Protein AF-A0A2A4P2X6-F1 (afdb_monomer_lite)

Radius of gyration: 23.66 Å; chains: 1; bounding box: 68×41×82 Å

pLDDT: mean 88.31, std 12.98, range [32.09, 98.31]

Foldseek 3Di:
DDDDPPPPPPPDPPCPVVVVLVVVLVVVVVVLLVLLLVVLLCLLQDPDACPPADDQDPLLVVLLVLLVLLLVLLVVLLVCVVVVNPVSNVVSLVSSLVSLVVSLVSLVVSQVVRVVSVLHCPDPHPNSVSLCVNSVVLSVLSVVLSVLSVVQVVCVVVVNHDSVSSVSSSVSSVSSSVSSVVVVVSNVVSSDPVDHSVVLLVVLVVLLVVLVVLLVVLLVLLLVLCCVPPNDVVSVVSVPVVSSLVVCVVCVVVSVSPVSSVSNVVSVVSSVSSVVSSVSSVPPPRHDD

Sequence (289 aa):
MKDSTGGKQSTLPPGTGALGLKAFLASLSLLFISTLCAYWIVRGQAGYWSEGLPSIPKGLWVSSGILALLSACCETAARSFARGNGPAFKRLFNAGFILALAFLLSQAMNWSELTAAHLSPTAKSLYSFSFYMLTGLHGLHVVGGVVCHWMAMRTFAAGNGNHDKVRSIAIYWHFLSICWVVLFASLIVGTDHELTGAQIVSACWKITGFAFLMFVLCWVRALAAIVKHEGIAYAVIGLIPFIAFLRAFMRADEMRMRRNLAWWAFWFALALAVGSVGLAIQFGPNPPA

Structure (mmCIF, N/CA/C/O backbone):
data_AF-A0A2A4P2X6-F1
#
_entry.id   AF-A0A2A4P2X6-F1
#
loop_
_atom_site.group_PDB
_atom_site.id
_atom_site.type_symbol
_atom_site.label_atom_id
_atom_site.label_alt_id
_atom_site.label_comp_id
_atom_site.label_asym_id
_atom_site.label_entity_id
_atom_site.label_seq_id
_atom_site.pdbx_PDB_ins_code
_atom_site.Cartn_x
_atom_site.Cartn_y
_atom_site.Cartn_z
_atom_site.occupancy
_atom_site.B_iso_or_equiv
_atom_site.auth_seq_id
_atom_site.auth_comp_id
_atom_site.auth_asym_id
_atom_site.auth_atom_id
_atom_site.pdbx_PDB_model_num
ATOM 1 N N . MET A 1 1 ? -2.661 26.867 49.690 1.00 41.28 1 MET A N 1
ATOM 2 C CA . MET A 1 1 ? -1.529 26.889 48.740 1.00 41.28 1 MET A CA 1
ATOM 3 C C . MET A 1 1 ? -1.185 25.455 48.348 1.00 41.28 1 MET A C 1
ATOM 5 O O . MET A 1 1 ? -0.494 24.773 49.091 1.00 41.28 1 MET A O 1
ATOM 9 N N . LYS A 1 2 ? -1.751 24.963 47.243 1.00 36.81 2 LYS A N 1
ATOM 10 C CA . LYS A 1 2 ? -1.237 23.824 46.468 1.00 36.81 2 LYS A CA 1
ATOM 11 C C . LYS A 1 2 ? -1.897 23.920 45.103 1.00 36.81 2 LYS A C 1
ATOM 13 O O . LYS A 1 2 ? -3.077 23.629 44.947 1.00 36.81 2 LYS A O 1
ATOM 18 N N . ASP A 1 3 ? -1.132 24.524 44.211 1.00 37.28 3 ASP A N 1
ATOM 19 C CA . ASP A 1 3 ? -1.549 24.913 42.883 1.00 37.28 3 ASP A CA 1
ATOM 20 C C . ASP A 1 3 ? -1.504 23.717 41.929 1.00 37.28 3 ASP A C 1
ATOM 22 O O . ASP A 1 3 ? -0.780 22.737 42.116 1.00 37.28 3 ASP A O 1
ATOM 26 N N . SER A 1 4 ? -2.352 23.849 40.929 1.00 42.72 4 SER A N 1
ATOM 27 C CA . SER A 1 4 ? -2.700 22.952 39.848 1.00 42.72 4 SER A CA 1
ATOM 28 C C . SER A 1 4 ? -1.512 22.460 39.006 1.00 42.72 4 SER A C 1
ATOM 30 O O . SER A 1 4 ? -0.790 23.232 38.384 1.00 42.72 4 SER A O 1
ATOM 32 N N . THR A 1 5 ? -1.375 21.140 38.853 1.00 38.84 5 THR A N 1
ATOM 33 C CA . THR A 1 5 ? -0.715 20.550 37.677 1.00 38.84 5 THR A CA 1
ATOM 34 C C . THR A 1 5 ? -1.791 20.058 36.722 1.00 38.84 5 THR A C 1
ATOM 36 O O . THR A 1 5 ? -2.117 18.876 36.629 1.00 38.84 5 THR A O 1
ATOM 39 N N . GLY A 1 6 ? -2.383 21.023 36.014 1.00 34.78 6 GLY A N 1
ATOM 40 C CA . GLY A 1 6 ? -3.254 20.781 34.873 1.00 34.78 6 GLY A CA 1
ATOM 41 C C . GLY A 1 6 ? -2.483 20.072 33.765 1.00 34.78 6 GLY A C 1
ATOM 42 O O . GLY A 1 6 ? -1.883 20.704 32.895 1.00 34.78 6 GLY A O 1
ATOM 43 N N . GLY A 1 7 ? -2.506 18.740 33.785 1.00 32.09 7 GLY A N 1
ATOM 44 C CA . GLY A 1 7 ? -2.186 17.945 32.613 1.00 32.09 7 GLY A CA 1
ATOM 45 C C . GLY A 1 7 ? -3.173 18.330 31.520 1.00 32.09 7 GLY A C 1
ATOM 46 O O . GLY A 1 7 ? -4.364 18.054 31.649 1.00 32.09 7 GLY A O 1
ATOM 47 N N . LYS A 1 8 ? -2.695 19.007 30.469 1.00 37.44 8 LYS A N 1
ATOM 48 C CA . LYS A 1 8 ? -3.471 19.285 29.255 1.00 37.44 8 LYS A CA 1
ATOM 49 C C . LYS A 1 8 ? -3.947 17.951 28.672 1.00 37.44 8 LYS A C 1
ATOM 51 O O . LYS A 1 8 ? -3.253 17.332 27.868 1.00 37.44 8 LYS A O 1
ATOM 56 N N . GLN A 1 9 ? -5.124 17.496 29.093 1.00 41.00 9 GLN A N 1
ATOM 57 C CA . GLN A 1 9 ? -5.879 16.480 28.382 1.00 41.00 9 GLN A CA 1
ATOM 58 C C . GLN A 1 9 ? -6.160 17.067 27.000 1.00 41.00 9 GLN A C 1
ATOM 60 O O . GLN A 1 9 ? -6.715 18.159 26.890 1.00 41.00 9 GLN A O 1
ATOM 65 N N . SER A 1 10 ? -5.691 16.405 25.941 1.00 44.94 10 SER A N 1
ATOM 66 C CA . SER A 1 10 ? -5.950 16.861 24.577 1.00 44.94 10 SER A CA 1
ATOM 67 C C . SER A 1 10 ? -7.463 16.952 24.383 1.00 44.94 10 SER A C 1
ATOM 69 O O . SER A 1 10 ? -8.142 15.931 24.460 1.00 44.94 10 SER A O 1
ATOM 71 N N . THR A 1 11 ? -7.981 18.150 24.127 1.00 44.19 11 THR A N 1
ATOM 72 C CA . THR A 1 11 ? -9.413 18.486 24.017 1.00 44.19 11 THR A CA 1
ATOM 73 C C . THR A 1 11 ? -10.086 17.944 22.752 1.00 44.19 11 THR A C 1
ATOM 75 O O . THR A 1 11 ? -11.111 18.458 22.311 1.00 44.19 11 THR A O 1
ATOM 78 N N . LEU A 1 12 ? -9.516 16.913 22.130 1.00 45.75 12 LEU A N 1
ATOM 79 C CA . LEU A 1 12 ? -10.112 16.298 20.958 1.00 45.75 12 LEU A CA 1
ATOM 80 C C . LEU A 1 12 ? -11.296 15.430 21.407 1.00 45.75 12 LEU A C 1
ATOM 82 O O . LEU A 1 12 ? -11.107 14.581 22.282 1.00 45.75 12 LEU A O 1
ATOM 86 N N . PRO A 1 13 ? -12.492 15.607 20.811 1.00 47.22 13 PRO A N 1
ATOM 87 C CA . PRO A 1 13 ? -13.620 14.716 21.038 1.00 47.22 13 PRO A CA 1
ATOM 88 C C . PRO A 1 13 ? -13.191 13.245 20.909 1.00 47.22 13 PRO A C 1
ATOM 90 O O . PRO A 1 13 ? -12.346 12.930 20.056 1.00 47.22 13 PRO A O 1
ATOM 93 N N . PRO A 1 14 ? -13.752 12.327 21.718 1.00 56.00 14 PRO A N 1
ATOM 94 C CA . PRO A 1 14 ? -13.480 10.902 21.586 1.00 56.00 14 PRO A CA 1
ATOM 95 C C . PRO A 1 14 ? -13.654 10.465 20.124 1.00 56.00 14 PRO A C 1
ATOM 97 O O . PRO A 1 14 ? -14.731 10.596 19.551 1.00 56.00 14 PRO A O 1
ATOM 100 N N . GLY A 1 15 ? -12.575 9.984 19.500 1.00 68.50 15 GLY A N 1
ATOM 101 C CA . GLY A 1 15 ? -12.597 9.495 18.118 1.00 68.50 15 GLY A CA 1
ATOM 102 C C . GLY A 1 15 ? -12.029 10.425 17.038 1.00 68.50 15 GLY A C 1
ATOM 103 O O . GLY A 1 15 ? -11.790 9.933 15.936 1.00 68.50 15 GLY A O 1
ATOM 104 N N . THR A 1 16 ? -11.707 11.698 17.311 1.00 78.88 16 THR A N 1
ATOM 105 C CA . THR A 1 16 ? -11.141 12.598 16.276 1.00 78.88 16 THR A CA 1
ATOM 106 C C . THR A 1 16 ? -9.795 12.105 15.740 1.00 78.88 16 THR A C 1
ATOM 108 O O . THR A 1 16 ? -9.574 12.102 14.532 1.00 78.88 16 THR A O 1
ATOM 111 N N . GLY A 1 17 ? -8.910 11.603 16.611 1.00 80.12 17 GLY A N 1
ATOM 112 C CA . GLY A 1 17 ? -7.628 11.025 16.184 1.00 80.12 17 GLY A CA 1
ATOM 113 C C . GLY A 1 17 ? -7.793 9.756 15.339 1.00 80.12 17 GLY A C 1
ATOM 114 O O . GLY A 1 17 ? -7.096 9.573 14.344 1.00 80.12 17 GLY A O 1
ATOM 115 N N . ALA A 1 18 ? -8.764 8.906 15.684 1.00 81.50 18 ALA A N 1
ATOM 116 C CA . ALA A 1 18 ? -9.067 7.696 14.923 1.00 81.50 18 ALA A CA 1
ATOM 117 C C . ALA A 1 18 ? -9.688 8.017 13.554 1.00 81.50 18 ALA A C 1
ATOM 119 O O . ALA A 1 18 ? -9.377 7.348 12.569 1.00 81.50 18 ALA A O 1
ATOM 120 N N . LEU A 1 19 ? -10.547 9.039 13.478 1.00 86.75 19 LEU A N 1
ATOM 121 C CA . LEU A 1 19 ? -11.090 9.540 12.217 1.00 86.75 19 LEU A CA 1
ATOM 122 C C . LEU A 1 19 ? -9.980 10.128 11.337 1.00 86.75 19 LEU A C 1
ATOM 124 O O . LEU A 1 19 ? -9.893 9.770 10.165 1.00 86.75 19 LEU A O 1
ATOM 128 N N . GLY A 1 20 ? -9.104 10.954 11.917 1.00 88.56 20 GLY A N 1
ATOM 129 C CA . GLY A 1 20 ? -7.949 11.526 11.224 1.00 88.56 20 GLY A CA 1
ATOM 130 C C . GLY A 1 20 ? -7.025 10.451 10.653 1.00 88.56 20 GLY A C 1
ATOM 131 O O . GLY A 1 20 ? -6.681 10.509 9.476 1.00 88.56 20 GLY A O 1
ATOM 132 N N . LEU A 1 21 ? -6.707 9.412 11.436 1.00 89.75 21 LEU A N 1
ATOM 133 C CA . LEU A 1 21 ? -5.921 8.274 10.954 1.00 89.75 21 LEU A CA 1
ATOM 134 C C . LEU A 1 21 ? -6.614 7.556 9.789 1.00 89.75 21 LEU A C 1
ATOM 136 O O . LEU A 1 21 ? -5.971 7.270 8.787 1.00 89.75 21 LEU A O 1
ATOM 140 N N . LYS A 1 22 ? -7.919 7.271 9.888 1.00 89.25 22 LYS A N 1
ATOM 141 C CA . LYS A 1 22 ? -8.662 6.607 8.802 1.00 89.25 22 LYS A CA 1
ATOM 142 C C . LYS A 1 22 ? -8.668 7.438 7.521 1.00 89.25 22 LYS A C 1
ATOM 144 O O . LYS A 1 22 ? -8.439 6.881 6.454 1.00 89.25 22 LYS A O 1
ATOM 149 N N . ALA A 1 23 ? -8.909 8.745 7.627 1.00 92.00 23 ALA A N 1
ATOM 150 C CA . ALA A 1 23 ? -8.889 9.653 6.484 1.00 92.00 23 ALA A CA 1
ATOM 151 C C . ALA A 1 23 ? -7.496 9.708 5.837 1.00 92.00 23 ALA A C 1
ATOM 153 O O . ALA A 1 23 ? -7.377 9.582 4.622 1.00 92.00 23 ALA A O 1
ATOM 154 N N . PHE A 1 24 ? -6.446 9.798 6.655 1.00 93.06 24 PHE A N 1
ATOM 155 C CA . PHE A 1 24 ? -5.060 9.778 6.195 1.00 93.06 24 PHE A CA 1
ATOM 156 C C . PHE A 1 24 ? -4.682 8.459 5.503 1.00 93.06 24 PHE A C 1
ATOM 158 O O . PHE A 1 24 ? -4.089 8.460 4.426 1.00 93.06 24 PHE A O 1
ATOM 165 N N . LEU A 1 25 ? -5.064 7.314 6.073 1.00 94.38 25 LEU A N 1
ATOM 166 C CA . LEU A 1 25 ? -4.830 6.009 5.449 1.00 94.38 25 LEU A CA 1
ATOM 167 C C . LEU A 1 25 ? -5.627 5.847 4.150 1.00 94.38 25 LEU A C 1
ATOM 169 O O . LEU A 1 25 ? -5.126 5.249 3.200 1.00 94.38 25 LEU A O 1
ATOM 173 N N . ALA A 1 26 ? -6.840 6.400 4.074 1.00 92.81 26 ALA A N 1
ATOM 174 C CA . ALA A 1 26 ? -7.627 6.407 2.845 1.00 92.81 26 ALA A CA 1
ATOM 175 C C . ALA A 1 26 ? -6.947 7.241 1.747 1.00 92.81 26 ALA A C 1
ATOM 177 O O . ALA A 1 26 ? -6.808 6.755 0.625 1.00 92.81 26 ALA A O 1
ATOM 178 N N . SER A 1 27 ? -6.447 8.442 2.061 1.00 95.62 27 SER A N 1
ATOM 179 C CA . SER A 1 27 ? -5.704 9.252 1.085 1.00 95.62 27 SER A CA 1
ATOM 180 C C . SER A 1 27 ? -4.398 8.585 0.649 1.00 95.62 27 SER A C 1
ATOM 182 O O . SER A 1 27 ? -4.076 8.590 -0.536 1.00 95.62 27 SER A O 1
ATOM 184 N N . LEU A 1 28 ? -3.670 7.946 1.573 1.00 95.94 28 LEU A N 1
ATOM 185 C CA . LEU A 1 28 ? -2.479 7.163 1.234 1.00 95.94 28 LEU A CA 1
ATOM 186 C C . LEU A 1 28 ? -2.810 5.964 0.343 1.00 95.94 28 LEU A C 1
ATOM 188 O O . LEU A 1 28 ? -2.076 5.675 -0.597 1.00 95.94 28 LEU A O 1
ATOM 192 N N . SER A 1 29 ? -3.927 5.285 0.603 1.00 94.50 29 SER A N 1
ATOM 193 C CA . SER A 1 29 ? -4.389 4.177 -0.239 1.00 94.50 29 SER A CA 1
ATOM 194 C C . SER A 1 29 ? -4.638 4.649 -1.668 1.00 94.50 29 SER A C 1
ATOM 196 O O . SER A 1 29 ? -4.191 3.997 -2.606 1.00 94.50 29 SER A O 1
ATOM 198 N N . LEU A 1 30 ? -5.296 5.800 -1.842 1.00 94.88 30 LEU A N 1
ATOM 199 C CA . LEU A 1 30 ? -5.524 6.389 -3.163 1.00 94.88 30 LEU A CA 1
ATOM 200 C C . LEU A 1 30 ? -4.208 6.706 -3.876 1.00 94.88 30 LEU A C 1
ATOM 202 O O . LEU A 1 30 ? -4.081 6.401 -5.061 1.00 94.88 30 LEU A O 1
ATOM 206 N N . LEU A 1 31 ? -3.228 7.260 -3.156 1.00 95.81 31 LEU A N 1
ATOM 207 C CA . LEU A 1 31 ? -1.898 7.542 -3.693 1.00 95.81 31 LEU A CA 1
ATOM 208 C C . LEU A 1 31 ? -1.223 6.258 -4.200 1.00 95.81 31 LEU A C 1
ATOM 210 O O . LEU A 1 31 ? -0.883 6.179 -5.377 1.00 95.81 31 LEU A O 1
ATOM 214 N N . PHE A 1 32 ? -1.095 5.230 -3.353 1.00 96.25 32 PHE A N 1
ATOM 215 C CA . PHE A 1 32 ? -0.442 3.970 -3.729 1.00 96.25 32 PHE A CA 1
ATOM 216 C C . PHE A 1 32 ? -1.180 3.228 -4.847 1.00 96.25 32 PHE A C 1
ATOM 218 O O . PHE A 1 32 ? -0.532 2.741 -5.770 1.00 96.25 32 PHE A O 1
ATOM 225 N N . ILE A 1 33 ? -2.515 3.166 -4.805 1.00 95.19 33 ILE A N 1
ATOM 226 C CA . ILE A 1 33 ? -3.315 2.527 -5.860 1.00 95.19 33 ILE A CA 1
ATOM 227 C C . ILE A 1 33 ? -3.121 3.261 -7.188 1.00 95.19 33 ILE A C 1
ATOM 229 O O . ILE A 1 33 ? -2.886 2.615 -8.203 1.00 95.19 33 ILE A O 1
ATOM 233 N N . SER A 1 34 ? -3.154 4.596 -7.192 1.00 95.06 34 SER A N 1
ATOM 234 C CA . SER A 1 34 ? -2.999 5.382 -8.423 1.00 95.06 34 SER A CA 1
ATOM 235 C C . SER A 1 34 ? -1.605 5.220 -9.028 1.00 95.06 34 SER A C 1
ATOM 237 O O . SER A 1 34 ? -1.478 4.998 -10.231 1.00 95.06 34 SER A O 1
ATOM 239 N N . THR A 1 35 ? -0.552 5.268 -8.204 1.00 95.81 35 THR A N 1
ATOM 240 C CA . THR A 1 35 ? 0.821 5.031 -8.677 1.00 95.81 35 THR A CA 1
ATOM 241 C C . THR A 1 35 ? 1.008 3.592 -9.166 1.00 95.81 35 THR A C 1
ATOM 243 O O . THR A 1 35 ? 1.703 3.368 -10.154 1.00 95.81 35 THR A O 1
ATOM 246 N N . LEU A 1 36 ? 0.348 2.614 -8.539 1.00 95.88 36 LEU A N 1
ATOM 247 C CA . LEU A 1 36 ? 0.381 1.224 -8.988 1.00 95.88 36 LEU A CA 1
ATOM 248 C C . LEU A 1 36 ? -0.378 1.011 -10.307 1.00 95.88 36 LEU A C 1
ATOM 250 O O . LEU A 1 36 ? 0.093 0.283 -11.176 1.00 95.88 36 LEU A O 1
ATOM 254 N N . CYS A 1 37 ? -1.523 1.669 -10.497 1.00 96.12 37 CYS A N 1
ATOM 255 C CA . CYS A 1 37 ? -2.221 1.687 -11.782 1.00 96.12 37 CYS A CA 1
ATOM 256 C C . CYS A 1 37 ? -1.328 2.279 -12.878 1.00 96.12 37 CYS A C 1
ATOM 258 O O . CYS A 1 37 ? -1.209 1.684 -13.946 1.00 96.12 37 CYS A O 1
ATOM 260 N N . ALA A 1 38 ? -0.647 3.397 -12.603 1.00 94.69 38 ALA A N 1
ATOM 261 C CA . ALA A 1 38 ? 0.295 3.999 -13.545 1.00 94.69 38 ALA A CA 1
ATOM 262 C C . ALA A 1 38 ? 1.440 3.038 -13.909 1.00 94.69 38 ALA A C 1
ATOM 264 O O . ALA A 1 38 ? 1.750 2.886 -15.087 1.00 94.69 38 ALA A O 1
ATOM 265 N N . TYR A 1 39 ? 2.007 2.331 -12.925 1.00 95.00 39 TYR A N 1
ATOM 266 C CA . TYR A 1 39 ? 3.002 1.281 -13.163 1.00 95.00 39 TYR A CA 1
ATOM 267 C C . TYR A 1 39 ? 2.501 0.219 -14.147 1.00 95.00 39 TYR A C 1
ATOM 269 O O . TYR A 1 39 ? 3.184 -0.075 -15.125 1.00 95.00 39 TYR A O 1
ATOM 277 N N . TRP A 1 40 ? 1.303 -0.329 -13.923 1.00 95.44 40 TRP A N 1
ATOM 278 C CA . TRP A 1 40 ? 0.750 -1.377 -14.785 1.00 95.44 40 TRP A CA 1
ATOM 279 C C . TRP A 1 40 ? 0.434 -0.888 -16.199 1.00 95.44 40 TRP A C 1
ATOM 281 O O . TRP A 1 40 ? 0.636 -1.640 -17.150 1.00 95.44 40 TRP A O 1
ATOM 291 N N . ILE A 1 41 ? 0.001 0.367 -16.354 1.00 94.44 41 ILE A N 1
ATOM 292 C CA . ILE A 1 41 ? -0.204 0.983 -17.672 1.00 94.44 41 ILE A CA 1
ATOM 293 C C . ILE A 1 41 ? 1.127 1.075 -18.424 1.00 94.44 41 ILE A C 1
ATOM 295 O O . ILE A 1 41 ? 1.229 0.573 -19.541 1.00 94.44 41 ILE A O 1
ATOM 299 N N . VAL A 1 42 ? 2.161 1.643 -17.793 1.00 92.38 42 VAL A N 1
ATOM 300 C CA . VAL A 1 42 ? 3.490 1.784 -18.410 1.00 92.38 42 VAL A CA 1
ATOM 301 C C . VAL A 1 42 ? 4.088 0.408 -18.723 1.00 92.38 42 VAL A C 1
ATOM 303 O O . VAL A 1 42 ? 4.610 0.206 -19.817 1.00 92.38 42 VAL A O 1
ATOM 306 N N . ARG A 1 43 ? 3.951 -0.569 -17.815 1.00 91.81 43 ARG A N 1
ATOM 307 C CA . ARG A 1 43 ? 4.398 -1.952 -18.038 1.00 91.81 43 ARG A CA 1
ATOM 308 C C . ARG A 1 43 ? 3.699 -2.609 -19.224 1.00 91.81 43 ARG A C 1
ATOM 310 O O . ARG A 1 43 ? 4.350 -3.322 -19.983 1.00 91.81 43 ARG A O 1
ATOM 317 N N . GLY A 1 44 ? 2.385 -2.426 -19.347 1.00 91.31 44 GLY A N 1
ATOM 318 C CA . GLY A 1 44 ? 1.582 -3.059 -20.391 1.00 91.31 44 GLY A CA 1
ATOM 319 C C . GLY A 1 44 ? 1.786 -2.458 -21.779 1.00 91.31 44 GLY A C 1
ATOM 320 O O . GLY A 1 44 ? 1.581 -3.157 -22.766 1.00 91.31 44 GLY A O 1
ATOM 321 N N . GLN A 1 45 ? 2.200 -1.193 -21.853 1.00 90.44 45 GLN A N 1
ATOM 322 C CA . GLN A 1 45 ? 2.482 -0.488 -23.108 1.00 90.44 45 GLN A CA 1
ATOM 323 C C . GLN A 1 45 ? 3.944 -0.624 -23.561 1.00 90.44 45 GLN A C 1
ATOM 325 O O . GLN A 1 45 ? 4.254 -0.380 -24.725 1.00 90.44 45 GLN A O 1
ATOM 330 N N . ALA A 1 46 ? 4.857 -0.995 -22.661 1.00 86.38 46 ALA A N 1
ATOM 331 C CA . ALA A 1 46 ? 6.267 -1.142 -22.989 1.00 86.38 46 ALA A CA 1
ATOM 332 C C . ALA A 1 46 ? 6.523 -2.397 -23.842 1.00 86.38 46 ALA A C 1
ATOM 334 O O . ALA A 1 46 ? 6.249 -3.515 -23.406 1.00 86.38 46 ALA A O 1
ATOM 335 N N . GLY A 1 47 ? 7.101 -2.205 -25.033 1.00 78.94 47 GLY A N 1
ATOM 336 C CA . GLY A 1 47 ? 7.561 -3.304 -25.893 1.00 78.94 47 GLY A CA 1
ATOM 337 C C . GLY A 1 47 ? 8.817 -4.002 -25.362 1.00 78.94 47 GLY A C 1
ATOM 338 O O . GLY A 1 47 ? 8.988 -5.193 -25.579 1.00 78.94 47 GLY A O 1
ATOM 339 N N . TYR A 1 48 ? 9.653 -3.275 -24.615 1.00 80.12 48 TYR A N 1
ATOM 340 C CA . TYR A 1 48 ? 10.854 -3.787 -23.959 1.00 80.12 48 TYR A CA 1
ATOM 341 C C . TYR A 1 48 ? 10.857 -3.321 -22.500 1.00 80.12 48 TYR A C 1
ATOM 343 O O . TYR A 1 48 ? 10.670 -2.130 -22.232 1.00 80.12 48 TYR A O 1
ATOM 351 N N . TRP A 1 49 ? 11.026 -4.246 -21.551 1.00 84.94 49 TRP A N 1
ATOM 352 C CA . TRP A 1 49 ? 10.851 -3.949 -20.124 1.00 84.94 49 TRP A CA 1
ATOM 353 C C . TRP A 1 49 ? 12.097 -4.221 -19.281 1.00 84.94 49 TRP A C 1
ATOM 355 O O . TRP A 1 49 ? 12.814 -3.290 -18.915 1.00 84.94 49 TRP A O 1
ATOM 365 N N . SER A 1 50 ? 12.342 -5.493 -18.966 1.00 80.06 50 SER A N 1
ATOM 366 C CA . SER A 1 50 ? 13.426 -5.964 -18.096 1.00 80.06 50 SER A CA 1
ATOM 367 C C . SER A 1 50 ? 14.517 -6.726 -18.854 1.00 80.06 50 SER A C 1
ATOM 369 O O . SER A 1 50 ? 15.479 -7.185 -18.247 1.00 80.06 50 SER A O 1
ATOM 371 N N . GLU A 1 51 ? 14.380 -6.917 -20.167 1.00 74.50 51 GLU A N 1
ATOM 372 C CA . GLU A 1 51 ? 15.290 -7.750 -20.959 1.00 74.50 51 GLU A CA 1
ATOM 373 C C . GLU A 1 51 ? 16.732 -7.209 -20.931 1.00 74.50 51 GLU A C 1
ATOM 375 O O . GLU A 1 51 ? 16.997 -6.041 -21.217 1.00 74.50 51 GLU A O 1
ATOM 380 N N . GLY A 1 52 ? 17.685 -8.062 -20.549 1.00 69.31 52 GLY A N 1
ATOM 381 C CA . GLY A 1 52 ? 19.095 -7.681 -20.392 1.00 69.31 52 GLY A CA 1
ATOM 382 C C . GLY A 1 52 ? 19.411 -6.865 -19.130 1.00 69.31 52 GLY A C 1
ATOM 383 O O . GLY A 1 52 ? 20.563 -6.480 -18.936 1.00 69.31 52 GLY A O 1
ATOM 384 N N . LEU A 1 53 ? 18.427 -6.618 -18.259 1.00 73.38 53 LEU A N 1
ATOM 385 C CA . LEU A 1 53 ? 18.624 -5.983 -16.957 1.00 73.38 53 LEU A CA 1
ATOM 386 C C . LEU A 1 53 ? 18.802 -7.047 -15.857 1.00 73.38 53 LEU A C 1
ATOM 388 O O . LEU A 1 53 ? 18.226 -8.133 -15.949 1.00 73.38 53 LEU A O 1
ATOM 392 N N . PRO A 1 54 ? 19.597 -6.777 -14.804 1.00 73.38 54 PRO A N 1
ATOM 393 C CA . PRO A 1 54 ? 19.786 -7.726 -13.714 1.00 73.38 54 PRO A CA 1
ATOM 394 C C . PRO A 1 54 ? 18.466 -8.017 -12.995 1.00 73.38 54 PRO A C 1
ATOM 396 O O . PRO A 1 54 ? 17.592 -7.158 -12.843 1.00 73.38 54 PRO A O 1
ATOM 399 N N . SER A 1 55 ? 18.345 -9.257 -12.523 1.00 77.44 55 SER A N 1
ATOM 400 C CA . SER A 1 55 ? 17.191 -9.718 -11.760 1.00 77.44 55 SER A CA 1
ATOM 401 C C . SER A 1 55 ? 16.983 -8.885 -10.496 1.00 77.44 55 SER A C 1
ATOM 403 O O . SER A 1 55 ? 17.940 -8.392 -9.898 1.00 77.44 55 SER A O 1
ATOM 405 N N . ILE A 1 56 ? 15.734 -8.820 -10.038 1.00 79.56 56 ILE A N 1
ATOM 406 C CA . ILE A 1 56 ? 15.363 -8.201 -8.763 1.00 79.56 56 ILE A CA 1
ATOM 407 C C . ILE A 1 56 ? 16.278 -8.731 -7.632 1.00 79.56 56 ILE A C 1
ATOM 409 O O . ILE A 1 56 ? 16.382 -9.952 -7.468 1.00 79.56 56 ILE A O 1
ATOM 413 N N . PRO A 1 57 ? 16.922 -7.851 -6.836 1.00 83.62 57 PRO A N 1
ATOM 414 C CA . PRO A 1 57 ? 17.820 -8.263 -5.766 1.00 83.62 57 PRO A CA 1
ATOM 415 C C . PRO A 1 57 ? 17.136 -9.200 -4.773 1.00 83.62 57 PRO A C 1
ATOM 417 O O . PRO A 1 57 ? 16.037 -8.925 -4.277 1.00 83.62 57 PRO A O 1
ATOM 420 N N . LYS A 1 58 ? 17.817 -10.292 -4.407 1.00 85.88 58 LYS A N 1
ATOM 421 C CA . LYS A 1 58 ? 17.311 -11.246 -3.403 1.00 85.88 58 LYS A CA 1
ATOM 422 C C . LYS A 1 58 ? 17.097 -10.584 -2.037 1.00 85.88 58 LYS A C 1
ATOM 424 O O . LYS A 1 58 ? 16.267 -11.048 -1.256 1.00 85.88 58 LYS A O 1
ATOM 429 N N . GLY A 1 59 ? 17.789 -9.474 -1.768 1.00 86.75 59 GLY A N 1
ATOM 430 C CA . GLY A 1 59 ? 17.614 -8.671 -0.560 1.00 86.75 59 GLY A CA 1
ATOM 431 C C . GLY A 1 59 ? 16.198 -8.110 -0.376 1.00 86.75 59 GLY A C 1
ATOM 432 O O . GLY A 1 59 ? 15.818 -7.822 0.757 1.00 86.75 59 GLY A O 1
ATOM 433 N N . LEU A 1 60 ? 15.373 -8.028 -1.428 1.00 87.31 60 LEU A N 1
ATOM 434 C CA . LEU A 1 60 ? 13.970 -7.607 -1.307 1.00 87.31 60 LEU A CA 1
ATOM 435 C C . LEU A 1 60 ? 13.068 -8.661 -0.639 1.00 87.31 60 LEU A C 1
ATOM 437 O O . LEU A 1 60 ? 12.061 -8.323 -0.014 1.00 87.31 60 LEU A O 1
ATOM 441 N N . TRP A 1 61 ? 13.445 -9.942 -0.681 1.00 91.69 61 TRP A N 1
ATOM 442 C CA . TRP A 1 61 ? 12.777 -10.973 0.123 1.00 91.69 61 TRP A CA 1
ATOM 443 C C . TRP A 1 61 ? 13.091 -10.805 1.608 1.00 91.69 61 TRP A C 1
ATOM 445 O O . TRP A 1 61 ? 12.204 -10.928 2.456 1.00 91.69 61 TRP A O 1
ATOM 455 N N . VAL A 1 62 ? 14.342 -10.458 1.921 1.00 92.75 62 VAL A N 1
ATOM 456 C CA . VAL A 1 62 ? 14.774 -10.172 3.293 1.00 92.75 62 VAL A CA 1
ATOM 457 C C . VAL A 1 62 ? 14.047 -8.940 3.832 1.00 92.75 62 VAL A C 1
ATOM 459 O O . VAL A 1 62 ? 13.496 -9.004 4.930 1.00 92.75 62 VAL A O 1
ATOM 462 N N . SER A 1 63 ? 13.960 -7.852 3.058 1.00 92.81 63 SER A N 1
ATOM 463 C CA . SER A 1 63 ? 13.227 -6.649 3.476 1.00 92.81 63 SER A CA 1
ATOM 464 C C . SER A 1 63 ? 11.738 -6.932 3.706 1.00 92.81 63 SER A C 1
ATOM 466 O O . SER A 1 63 ? 11.172 -6.478 4.702 1.00 92.81 63 SER A O 1
ATOM 468 N N . SER A 1 64 ? 11.120 -7.772 2.871 1.00 94.56 64 SER A N 1
ATOM 469 C CA . SER A 1 64 ? 9.737 -8.230 3.057 1.00 94.56 64 SER A CA 1
ATOM 470 C C . SER A 1 64 ? 9.552 -9.006 4.368 1.00 94.56 64 SER A C 1
ATOM 472 O O . SER A 1 64 ? 8.599 -8.751 5.108 1.00 94.56 64 SER A O 1
ATOM 474 N N . GLY A 1 65 ? 10.488 -9.901 4.703 1.00 95.69 65 GLY A N 1
ATOM 475 C CA . GLY A 1 65 ? 10.497 -10.620 5.980 1.00 95.69 65 GLY A CA 1
ATOM 476 C C . GLY A 1 65 ? 10.662 -9.690 7.186 1.00 95.69 65 GLY A C 1
ATOM 477 O O . GLY A 1 65 ? 9.922 -9.810 8.163 1.00 95.69 65 GLY A 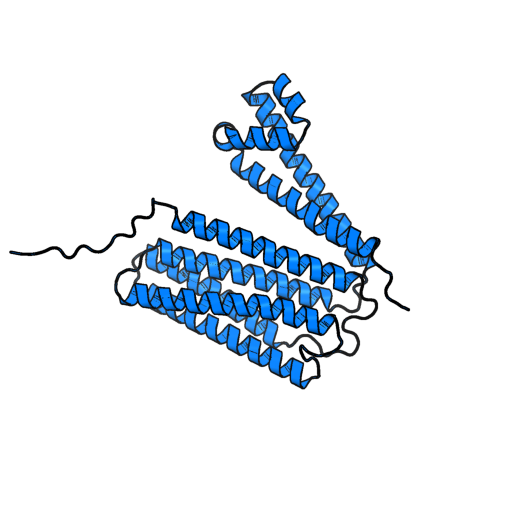O 1
ATOM 478 N N . ILE A 1 66 ? 11.572 -8.713 7.102 1.00 96.44 66 ILE A N 1
ATOM 479 C CA . ILE A 1 66 ? 11.773 -7.693 8.144 1.00 96.44 66 ILE A CA 1
ATOM 480 C C . ILE A 1 66 ? 10.481 -6.904 8.384 1.00 96.44 66 ILE A C 1
ATOM 482 O O . ILE A 1 66 ? 10.087 -6.706 9.533 1.00 96.44 66 ILE A O 1
ATOM 486 N N . LEU A 1 67 ? 9.800 -6.479 7.318 1.00 95.56 67 LEU A N 1
ATOM 487 C CA . LEU A 1 67 ? 8.578 -5.685 7.424 1.00 95.56 67 LEU A CA 1
ATOM 488 C C . LEU A 1 67 ? 7.399 -6.503 7.983 1.00 95.56 67 LEU A C 1
ATOM 490 O O . LEU A 1 67 ? 6.628 -6.005 8.804 1.00 95.56 67 LEU A O 1
ATOM 494 N N . ALA A 1 68 ? 7.296 -7.784 7.618 1.00 96.25 68 ALA A N 1
ATOM 495 C CA . ALA A 1 68 ? 6.315 -8.697 8.202 1.00 96.25 68 ALA A CA 1
ATOM 496 C C . ALA A 1 68 ? 6.553 -8.907 9.709 1.00 96.25 68 ALA A C 1
ATOM 498 O O . ALA A 1 68 ? 5.614 -8.837 10.508 1.00 96.25 68 ALA A O 1
ATOM 499 N N . LEU A 1 69 ? 7.813 -9.097 10.120 1.00 97.38 69 LEU A N 1
ATOM 500 C CA . LEU A 1 69 ? 8.186 -9.190 11.534 1.00 97.38 69 LEU A CA 1
ATOM 501 C C . LEU A 1 69 ? 7.894 -7.886 12.281 1.00 97.38 69 LEU A C 1
ATOM 503 O O . LEU A 1 69 ? 7.352 -7.925 13.384 1.00 97.38 69 LEU A O 1
ATOM 507 N N . LEU A 1 70 ? 8.186 -6.735 11.671 1.00 97.56 70 LEU A N 1
ATOM 508 C CA . LEU A 1 70 ? 7.855 -5.418 12.214 1.00 97.56 70 LEU A CA 1
ATOM 509 C C . LEU A 1 70 ? 6.356 -5.300 12.513 1.00 97.56 70 LEU A C 1
ATOM 511 O O . LEU A 1 70 ? 5.966 -4.969 13.636 1.00 97.56 70 LEU A O 1
ATOM 515 N N . SER A 1 71 ? 5.517 -5.615 11.528 1.00 96.38 71 SER A N 1
ATOM 516 C CA . SER A 1 71 ? 4.059 -5.616 11.663 1.00 96.38 71 SER A CA 1
ATOM 517 C C . SER A 1 71 ? 3.592 -6.522 12.814 1.00 96.38 71 SER A C 1
ATOM 519 O O . SER A 1 71 ? 2.807 -6.089 13.669 1.00 96.38 71 SER A O 1
ATOM 521 N N . ALA A 1 72 ? 4.134 -7.740 12.914 1.00 96.50 72 ALA A N 1
ATOM 522 C CA . ALA A 1 72 ? 3.823 -8.671 13.998 1.00 96.50 72 ALA A CA 1
ATOM 523 C C . ALA A 1 72 ? 4.275 -8.151 15.377 1.00 96.50 72 ALA A C 1
ATOM 525 O O . ALA A 1 72 ? 3.528 -8.253 16.360 1.00 96.50 72 ALA A O 1
ATOM 526 N N . CYS A 1 73 ? 5.466 -7.550 15.465 1.00 96.94 73 CYS A N 1
ATOM 527 C CA . CYS A 1 73 ? 5.977 -6.938 16.689 1.00 96.94 73 CYS A CA 1
ATOM 528 C C . CYS A 1 73 ? 5.078 -5.792 17.160 1.00 96.94 73 CYS A C 1
ATOM 530 O O . CYS A 1 73 ? 4.706 -5.764 18.333 1.00 96.94 73 CYS A O 1
ATOM 532 N N . CYS A 1 74 ? 4.672 -4.888 16.267 1.00 95.19 74 CYS A N 1
ATOM 533 C CA . CYS A 1 74 ? 3.799 -3.765 16.613 1.00 95.19 74 CYS A CA 1
ATOM 534 C C . CYS A 1 74 ? 2.400 -4.220 17.058 1.00 95.19 74 CYS A C 1
ATOM 536 O O . CYS A 1 74 ? 1.871 -3.696 18.041 1.00 95.19 74 CYS A O 1
ATOM 538 N N . GLU A 1 75 ? 1.817 -5.228 16.406 1.00 96.44 75 GLU A N 1
ATOM 539 C CA . GLU A 1 75 ? 0.540 -5.814 16.836 1.00 96.44 75 GLU A CA 1
ATOM 540 C C . GLU A 1 75 ? 0.649 -6.447 18.227 1.00 96.44 75 GLU A C 1
ATOM 542 O O . GLU A 1 75 ? -0.190 -6.221 19.103 1.00 96.44 75 GLU A O 1
ATOM 547 N N . THR A 1 76 ? 1.708 -7.222 18.458 1.00 96.69 76 THR A N 1
ATOM 548 C CA . THR A 1 76 ? 1.928 -7.895 19.742 1.00 96.69 76 THR A CA 1
ATOM 549 C C . THR A 1 76 ? 2.256 -6.888 20.846 1.00 96.69 76 THR A C 1
ATOM 551 O O . THR A 1 76 ? 1.828 -7.070 21.989 1.00 96.69 76 THR A O 1
ATOM 554 N N . ALA A 1 77 ? 2.943 -5.788 20.521 1.00 95.38 77 ALA A N 1
ATOM 555 C CA . ALA A 1 77 ? 3.167 -4.671 21.433 1.00 95.38 77 ALA A CA 1
ATOM 556 C C . ALA A 1 77 ? 1.838 -4.022 21.845 1.00 95.38 77 ALA A C 1
ATOM 558 O O . ALA A 1 77 ? 1.591 -3.858 23.039 1.00 95.38 77 ALA A O 1
ATOM 559 N N . ALA A 1 78 ? 0.948 -3.734 20.887 1.00 94.06 78 ALA A N 1
ATOM 560 C CA . ALA A 1 78 ? -0.377 -3.176 21.167 1.00 94.06 78 ALA A CA 1
ATOM 561 C C . ALA A 1 78 ? -1.205 -4.085 22.089 1.00 94.06 78 ALA A C 1
ATOM 563 O O . ALA A 1 78 ? -1.765 -3.623 23.084 1.00 94.06 78 ALA A O 1
ATOM 564 N N . ARG A 1 79 ? -1.214 -5.398 21.824 1.00 94.56 79 ARG A N 1
ATOM 565 C CA . ARG A 1 79 ? -1.895 -6.385 22.681 1.00 94.56 79 ARG A CA 1
ATOM 566 C C . ARG A 1 79 ? -1.274 -6.483 24.073 1.00 94.56 79 ARG A C 1
ATOM 568 O O . ARG A 1 79 ? -1.999 -6.606 25.055 1.00 94.56 79 ARG A O 1
ATOM 575 N N . SER A 1 80 ? 0.054 -6.427 24.173 1.00 94.19 80 SER A N 1
ATOM 576 C CA . SER A 1 80 ? 0.761 -6.465 25.460 1.00 94.19 80 SER A CA 1
ATOM 577 C C . SER A 1 80 ? 0.443 -5.234 26.305 1.00 94.19 80 SER A C 1
ATOM 579 O O . SER A 1 80 ? 0.198 -5.367 27.502 1.00 94.19 80 SER A O 1
ATOM 581 N N . PHE A 1 81 ? 0.366 -4.058 25.674 1.00 92.56 81 PHE A N 1
ATOM 582 C CA . PHE A 1 81 ? -0.048 -2.819 26.325 1.00 92.56 81 PHE A CA 1
ATOM 583 C C . PHE A 1 81 ? -1.491 -2.908 26.841 1.00 92.56 81 PHE A C 1
ATOM 585 O O . PHE A 1 81 ? -1.743 -2.591 27.999 1.00 92.56 81 PHE A O 1
ATOM 592 N N . ALA A 1 82 ? -2.423 -3.418 26.025 1.00 91.12 82 ALA A N 1
ATOM 593 C CA . ALA A 1 82 ? -3.820 -3.621 26.422 1.00 91.12 82 ALA A CA 1
ATOM 594 C C . ALA A 1 82 ? -3.982 -4.573 27.623 1.00 91.12 82 ALA A C 1
ATOM 596 O O . ALA A 1 82 ? -4.889 -4.408 28.429 1.00 91.12 82 ALA A O 1
ATOM 597 N N . ARG A 1 83 ? -3.088 -5.561 27.757 1.00 93.12 83 ARG A N 1
ATOM 598 C CA . ARG A 1 83 ? -3.059 -6.520 28.876 1.00 93.12 83 ARG A CA 1
ATOM 599 C C . ARG A 1 83 ? -2.304 -6.008 30.110 1.00 93.12 83 ARG A C 1
ATOM 601 O O . ARG A 1 83 ? -2.114 -6.770 31.050 1.00 93.12 83 ARG A O 1
ATOM 608 N N . GLY A 1 84 ? -1.802 -4.772 30.095 1.00 91.06 84 GLY A N 1
ATOM 609 C CA . GLY A 1 84 ? -1.000 -4.215 31.189 1.00 91.06 84 GLY A CA 1
ATOM 610 C C . GLY A 1 84 ? 0.419 -4.791 31.307 1.00 91.06 84 GLY A C 1
ATOM 611 O O . GLY A 1 84 ? 1.120 -4.505 32.275 1.00 91.06 84 GLY A O 1
ATOM 612 N N . ASN A 1 85 ? 0.893 -5.572 30.328 1.00 93.62 85 ASN A N 1
ATOM 613 C CA . ASN A 1 85 ? 2.248 -6.127 30.339 1.00 93.62 85 ASN A CA 1
ATOM 614 C C . ASN A 1 85 ? 3.260 -5.104 29.792 1.00 93.62 85 ASN A C 1
ATOM 616 O O . ASN A 1 85 ? 3.678 -5.152 28.630 1.00 93.62 85 ASN A O 1
ATOM 620 N N . GLY A 1 86 ? 3.650 -4.164 30.657 1.00 90.88 86 GLY A N 1
ATOM 621 C CA . GLY A 1 86 ? 4.606 -3.097 30.352 1.00 90.88 86 GLY A CA 1
ATOM 622 C C . GLY A 1 86 ? 5.976 -3.582 29.848 1.00 90.88 86 GLY A C 1
ATOM 623 O O . GLY A 1 86 ? 6.448 -3.052 28.838 1.00 90.88 86 GLY A O 1
ATOM 624 N N . PRO A 1 87 ? 6.625 -4.581 30.484 1.00 94.19 87 PRO A N 1
ATOM 625 C CA . PRO A 1 87 ? 7.908 -5.106 30.015 1.00 94.19 87 PRO A CA 1
ATOM 626 C C . PRO A 1 87 ? 7.839 -5.696 28.601 1.00 94.19 87 PRO A C 1
ATOM 628 O O . PRO A 1 87 ? 8.673 -5.367 27.754 1.00 94.19 87 PRO A O 1
ATOM 631 N N . ALA A 1 88 ? 6.819 -6.515 28.311 1.00 94.69 88 ALA A N 1
ATOM 632 C CA . ALA A 1 88 ? 6.641 -7.093 26.981 1.00 94.69 88 ALA A CA 1
ATOM 633 C C . ALA A 1 88 ? 6.354 -6.014 25.930 1.00 94.69 88 ALA A C 1
ATOM 635 O O . ALA A 1 88 ? 6.950 -6.051 24.853 1.00 94.69 88 ALA A O 1
ATOM 636 N N . PHE A 1 89 ? 5.508 -5.029 26.260 1.00 95.00 89 PHE A N 1
ATOM 637 C CA . PHE A 1 89 ? 5.260 -3.870 25.405 1.00 95.00 89 PHE A CA 1
ATOM 638 C C . PHE A 1 89 ? 6.562 -3.142 25.057 1.00 95.00 89 PHE A C 1
ATOM 640 O O . PHE A 1 89 ? 6.869 -3.015 23.877 1.00 95.00 89 PHE A O 1
ATOM 647 N N . LYS A 1 90 ? 7.360 -2.728 26.054 1.00 94.62 90 LYS A N 1
ATOM 648 C CA . LYS A 1 90 ? 8.616 -1.990 25.822 1.00 94.62 90 LYS A CA 1
ATOM 649 C C . LYS A 1 90 ? 9.569 -2.762 24.911 1.00 94.62 90 LYS A C 1
ATOM 651 O O . LYS A 1 90 ? 10.100 -2.194 23.962 1.00 94.62 90 LYS A O 1
ATOM 656 N N . ARG A 1 91 ? 9.749 -4.064 25.162 1.00 96.94 91 ARG A N 1
ATOM 657 C CA . ARG A 1 91 ? 10.616 -4.924 24.343 1.00 96.94 91 ARG A CA 1
ATOM 658 C C . ARG A 1 91 ? 10.140 -4.997 22.891 1.00 96.94 91 ARG A C 1
ATOM 660 O O . ARG A 1 91 ? 10.937 -4.793 21.984 1.00 96.94 91 ARG A O 1
ATOM 667 N N . LEU A 1 92 ? 8.856 -5.281 22.670 1.00 97.38 92 LEU A N 1
ATOM 668 C CA . LEU A 1 92 ? 8.289 -5.455 21.328 1.00 97.38 92 LEU A CA 1
ATOM 669 C C . LEU A 1 92 ? 8.194 -4.138 20.554 1.00 97.38 92 LEU A C 1
ATOM 671 O O . LEU A 1 92 ? 8.419 -4.118 19.348 1.00 97.38 92 LEU A O 1
ATOM 675 N N . PHE A 1 93 ? 7.890 -3.040 21.243 1.00 96.38 93 PHE A N 1
ATOM 676 C CA . PHE A 1 93 ? 7.807 -1.712 20.645 1.00 96.38 93 PHE A CA 1
ATOM 677 C C . PHE A 1 93 ? 9.193 -1.226 20.193 1.00 96.38 93 PHE A C 1
ATOM 679 O O . PHE A 1 93 ? 9.354 -0.806 19.050 1.00 96.38 93 PHE A O 1
ATOM 686 N N . ASN A 1 94 ? 10.226 -1.416 21.026 1.00 97.06 94 ASN A N 1
ATOM 687 C CA . ASN A 1 94 ? 11.615 -1.136 20.646 1.00 97.06 94 ASN A CA 1
ATOM 688 C C . ASN A 1 94 ? 12.104 -2.053 19.515 1.00 97.06 94 ASN A C 1
ATOM 690 O O . ASN A 1 94 ? 12.758 -1.580 18.590 1.00 97.06 94 ASN A O 1
ATOM 694 N N . ALA A 1 95 ? 11.771 -3.348 19.561 1.00 97.81 95 ALA A N 1
ATOM 695 C CA . ALA A 1 95 ? 12.102 -4.283 18.486 1.00 97.81 95 ALA A CA 1
ATOM 696 C C . ALA A 1 95 ? 11.470 -3.854 17.154 1.00 97.81 95 ALA A C 1
ATOM 698 O O . ALA A 1 95 ? 12.150 -3.849 16.132 1.00 97.81 95 ALA A O 1
ATOM 699 N N . GLY A 1 96 ? 10.206 -3.414 17.169 1.00 97.50 96 GLY A N 1
ATOM 700 C CA . GLY A 1 96 ? 9.558 -2.836 15.995 1.00 97.50 96 GLY A CA 1
ATOM 701 C C . GLY A 1 96 ? 10.303 -1.602 15.474 1.00 97.50 96 GLY A C 1
ATOM 702 O O . GLY A 1 96 ? 10.602 -1.500 14.290 1.00 97.50 96 GLY A O 1
ATOM 703 N N . PHE A 1 97 ? 10.693 -0.675 16.345 1.00 97.81 97 PHE A N 1
ATOM 704 C CA . PHE A 1 97 ? 11.474 0.484 15.908 1.00 97.81 97 PHE A CA 1
ATOM 705 C C . PHE A 1 97 ? 12.804 0.091 15.231 1.00 97.81 97 PHE A C 1
ATOM 707 O O . PHE A 1 97 ? 13.131 0.612 14.166 1.00 97.81 97 PHE A O 1
ATOM 714 N N . ILE A 1 98 ? 13.533 -0.878 15.791 1.00 98.31 98 ILE A N 1
ATOM 715 C CA . ILE A 1 98 ? 14.790 -1.385 15.214 1.00 98.31 98 ILE A CA 1
ATOM 716 C C . ILE A 1 98 ? 14.548 -2.064 13.860 1.00 98.31 98 ILE A C 1
ATOM 718 O O . ILE A 1 98 ? 15.282 -1.803 12.910 1.00 98.31 98 ILE A O 1
ATOM 722 N N . LEU A 1 99 ? 13.507 -2.893 13.740 1.00 98.31 99 LEU A N 1
ATOM 723 C CA . LEU A 1 99 ? 13.151 -3.549 12.478 1.00 98.31 99 LEU A CA 1
ATOM 724 C C . LEU A 1 99 ? 12.782 -2.533 11.388 1.00 98.31 99 LEU A C 1
ATOM 726 O O . LEU A 1 99 ? 13.129 -2.732 10.228 1.00 98.31 99 LEU A O 1
ATOM 730 N N . ALA A 1 100 ? 12.143 -1.418 11.748 1.00 97.75 100 ALA A N 1
ATOM 731 C CA . ALA A 1 100 ? 11.852 -0.344 10.803 1.00 97.75 100 ALA A CA 1
ATOM 732 C C . ALA A 1 100 ? 13.132 0.316 10.257 1.00 97.75 100 ALA A C 1
ATOM 734 O O . ALA A 1 100 ? 13.237 0.564 9.056 1.00 97.75 100 ALA A O 1
ATOM 735 N N . LEU A 1 101 ? 14.132 0.548 11.113 1.00 98.12 101 LEU A N 1
ATOM 736 C CA . LEU A 1 101 ? 15.446 1.036 10.678 1.00 98.12 101 LEU A CA 1
ATOM 737 C C . LEU A 1 101 ? 16.186 -0.004 9.827 1.00 98.12 101 LEU A C 1
ATOM 739 O O . LEU A 1 101 ? 16.778 0.346 8.808 1.00 98.12 101 LEU A O 1
ATOM 743 N N . ALA A 1 102 ? 16.110 -1.282 10.205 1.00 97.56 102 ALA A N 1
ATOM 744 C CA . ALA A 1 102 ? 16.699 -2.379 9.442 1.00 97.56 102 ALA A CA 1
ATOM 745 C C . ALA A 1 102 ? 16.079 -2.506 8.040 1.00 97.56 102 ALA A C 1
ATOM 747 O O . ALA A 1 102 ? 16.799 -2.765 7.079 1.00 97.56 102 ALA A O 1
ATOM 748 N N . PHE A 1 103 ? 14.770 -2.266 7.899 1.00 97.19 103 PHE A N 1
ATOM 749 C CA . PHE A 1 103 ? 14.105 -2.214 6.597 1.00 97.19 103 PHE A CA 1
ATOM 750 C C . PHE A 1 103 ? 14.673 -1.093 5.718 1.00 97.19 103 PHE A C 1
ATOM 752 O O . PHE A 1 103 ? 15.020 -1.343 4.567 1.00 97.19 103 PHE A O 1
ATOM 759 N N . LEU A 1 104 ? 14.824 0.124 6.256 1.00 97.06 104 LEU A N 1
ATOM 760 C CA . LEU A 1 104 ? 15.392 1.252 5.508 1.00 97.06 104 LEU A CA 1
ATOM 761 C C . LEU A 1 104 ? 16.844 0.997 5.088 1.00 97.06 104 LEU A C 1
ATOM 763 O O . LEU A 1 104 ? 17.212 1.286 3.951 1.00 97.06 104 LEU A O 1
ATOM 767 N N . LEU A 1 105 ? 17.654 0.414 5.978 1.00 96.44 105 LEU A N 1
ATOM 768 C CA . LEU A 1 105 ? 19.025 0.019 5.656 1.00 96.44 105 LEU A CA 1
ATOM 769 C C . LEU A 1 105 ? 19.051 -1.040 4.549 1.00 96.44 105 LEU A C 1
ATOM 771 O O . LEU A 1 105 ? 19.785 -0.891 3.575 1.00 96.44 105 LEU A O 1
ATOM 775 N N . SER A 1 106 ? 18.217 -2.076 4.664 1.00 95.19 106 SER A N 1
ATOM 776 C CA . SER A 1 106 ? 18.079 -3.098 3.628 1.00 95.19 106 SER A CA 1
ATOM 777 C C . SER A 1 106 ? 17.684 -2.469 2.291 1.00 95.19 106 SER A C 1
ATOM 779 O O . SER A 1 106 ? 18.276 -2.793 1.264 1.00 95.19 106 SER A O 1
ATOM 781 N N . GLN A 1 107 ? 16.750 -1.517 2.282 1.00 94.50 107 GLN A N 1
ATOM 782 C CA . GLN A 1 107 ? 16.336 -0.833 1.061 1.00 94.50 107 GLN A CA 1
ATOM 783 C C . GLN A 1 107 ? 17.478 -0.024 0.430 1.00 94.50 107 GLN A C 1
ATOM 785 O O . GLN A 1 107 ? 17.687 -0.112 -0.779 1.00 94.50 107 GLN A O 1
ATOM 790 N N . ALA A 1 108 ? 18.262 0.695 1.238 1.00 93.81 108 ALA A N 1
ATOM 791 C CA . ALA A 1 108 ? 19.437 1.425 0.769 1.00 93.81 108 ALA A CA 1
ATOM 792 C C . ALA A 1 108 ? 20.498 0.489 0.165 1.00 93.81 108 ALA A C 1
ATOM 794 O O . ALA A 1 108 ? 21.050 0.788 -0.893 1.00 93.81 108 ALA A O 1
ATOM 795 N N . MET A 1 109 ? 20.733 -0.673 0.787 1.00 93.69 109 MET A N 1
ATOM 796 C CA . MET A 1 109 ? 21.640 -1.693 0.251 1.00 93.69 109 MET A CA 1
ATOM 797 C C . MET A 1 109 ? 21.147 -2.222 -1.102 1.00 93.69 109 MET A C 1
ATOM 799 O O . MET A 1 109 ? 21.906 -2.194 -2.068 1.00 93.69 109 MET A O 1
ATOM 803 N N . ASN A 1 110 ? 19.869 -2.604 -1.211 1.00 92.06 110 ASN A N 1
ATOM 804 C CA . ASN A 1 110 ? 19.282 -3.060 -2.479 1.00 92.06 110 ASN A CA 1
ATOM 805 C C . ASN A 1 110 ? 19.390 -1.989 -3.584 1.00 92.06 110 ASN A C 1
ATOM 807 O O . ASN A 1 110 ? 19.698 -2.300 -4.732 1.00 92.06 110 ASN A O 1
ATOM 811 N N . TRP A 1 111 ? 19.165 -0.714 -3.253 1.00 91.69 111 TRP A N 1
ATOM 812 C CA . TRP A 1 111 ? 19.319 0.384 -4.210 1.00 91.69 111 TRP A CA 1
ATOM 813 C C . TRP A 1 111 ? 20.769 0.601 -4.645 1.00 91.69 111 TRP A C 1
ATOM 815 O O . TRP A 1 111 ? 21.002 0.911 -5.816 1.00 91.69 111 TRP A O 1
ATOM 825 N N . SER A 1 112 ? 21.730 0.435 -3.733 1.00 90.00 112 SER A N 1
ATOM 826 C CA . SER A 1 112 ? 23.157 0.535 -4.051 1.00 90.00 112 SER A CA 1
ATOM 827 C C . SER A 1 112 ? 23.626 -0.597 -4.968 1.00 90.00 112 SER A C 1
ATOM 829 O O . SER A 1 112 ? 24.331 -0.326 -5.936 1.00 90.00 112 SER A O 1
ATOM 831 N N . GLU A 1 113 ? 23.159 -1.829 -4.737 1.00 89.19 113 GLU A N 1
ATOM 832 C CA . GLU A 1 113 ? 23.441 -2.997 -5.582 1.00 89.19 113 GLU A CA 1
ATOM 833 C C . GLU A 1 113 ? 22.926 -2.789 -7.014 1.00 89.19 113 GLU A C 1
ATOM 835 O O . GLU A 1 113 ? 23.669 -2.967 -7.976 1.00 89.19 113 GLU A O 1
ATOM 840 N N . LEU A 1 114 ? 21.685 -2.313 -7.162 1.00 87.50 114 LEU A N 1
ATOM 841 C CA . LEU A 1 114 ? 21.100 -1.996 -8.469 1.00 87.50 114 LEU A CA 1
ATOM 842 C C . LEU A 1 114 ? 21.836 -0.861 -9.188 1.00 87.50 114 LEU A C 1
ATOM 844 O O . LEU A 1 114 ? 22.116 -0.963 -10.382 1.00 87.50 114 LEU A O 1
ATOM 848 N N . THR A 1 115 ? 22.212 0.190 -8.458 1.00 86.56 115 THR A N 1
ATOM 849 C CA . THR A 1 115 ? 22.966 1.314 -9.033 1.00 86.56 115 THR A CA 1
ATOM 850 C C . THR A 1 115 ? 24.346 0.862 -9.514 1.00 86.56 115 THR A C 1
ATOM 852 O O . THR A 1 115 ? 24.777 1.261 -10.595 1.00 86.56 115 THR A O 1
ATOM 855 N N . ALA A 1 116 ? 25.022 0.002 -8.745 1.00 86.31 116 ALA A N 1
ATOM 856 C CA . ALA A 1 116 ? 26.302 -0.591 -9.126 1.00 86.31 116 ALA A CA 1
ATOM 857 C C . ALA A 1 116 ? 26.177 -1.504 -10.357 1.00 86.31 116 ALA A C 1
ATOM 859 O O . ALA A 1 116 ? 27.098 -1.573 -11.163 1.00 86.31 116 ALA A O 1
ATOM 860 N N . ALA A 1 117 ? 25.017 -2.137 -10.547 1.00 83.88 117 ALA A N 1
ATOM 861 C CA . ALA A 1 117 ? 24.681 -2.923 -11.731 1.00 83.88 117 ALA A CA 1
ATOM 862 C C . ALA A 1 117 ? 24.120 -2.079 -12.902 1.00 83.88 117 ALA A C 1
ATOM 864 O O . ALA A 1 117 ? 23.429 -2.608 -13.771 1.00 83.88 117 ALA A O 1
ATOM 865 N N . HIS A 1 118 ? 24.399 -0.769 -12.932 1.00 79.56 118 HIS A N 1
ATOM 866 C CA . HIS A 1 118 ? 23.980 0.192 -13.967 1.00 79.56 118 HIS A CA 1
ATOM 867 C C . HIS A 1 118 ? 22.464 0.444 -14.099 1.00 79.56 118 HIS A C 1
ATOM 869 O O . HIS A 1 118 ? 22.027 1.129 -15.025 1.00 79.56 118 HIS A O 1
ATOM 875 N N . LEU A 1 119 ? 21.659 -0.003 -13.135 1.00 81.25 119 LEU A N 1
ATOM 876 C CA . LEU A 1 119 ? 20.266 0.413 -12.959 1.00 81.25 119 LEU A CA 1
ATOM 877 C C . LEU A 1 119 ? 20.202 1.581 -11.984 1.00 81.25 119 LEU A C 1
ATOM 879 O O . LEU A 1 119 ? 19.826 1.427 -10.827 1.00 81.25 119 LEU A O 1
ATOM 883 N N . SER A 1 120 ? 20.596 2.767 -12.439 1.00 78.75 120 SER A N 1
ATOM 884 C CA . SER A 1 120 ? 20.452 3.974 -11.626 1.00 78.75 120 SER A CA 1
ATOM 885 C C . SER A 1 120 ? 19.051 4.591 -11.777 1.00 78.75 120 SER A C 1
ATOM 887 O O . SER A 1 120 ? 18.403 4.419 -12.817 1.00 78.75 120 SER A O 1
ATOM 889 N N . PRO A 1 121 ? 18.594 5.409 -10.809 1.00 73.25 121 PRO A N 1
ATOM 890 C CA . PRO A 1 121 ? 17.370 6.207 -10.943 1.00 73.25 121 PRO A CA 1
ATOM 891 C C . PRO A 1 121 ? 17.399 7.176 -12.134 1.00 73.25 121 PRO A C 1
ATOM 893 O O . PRO A 1 121 ? 16.356 7.621 -12.602 1.00 73.25 121 PRO A O 1
ATOM 896 N N . THR A 1 122 ? 18.598 7.512 -12.613 1.00 75.75 122 THR A N 1
ATOM 897 C CA . THR A 1 122 ? 18.831 8.406 -13.752 1.00 75.75 122 THR A CA 1
ATOM 898 C C . THR A 1 122 ? 18.979 7.670 -15.082 1.00 75.75 122 THR A C 1
ATOM 900 O O . THR A 1 122 ? 19.165 8.313 -16.116 1.00 75.75 122 THR A O 1
ATOM 903 N N . ALA A 1 123 ? 18.913 6.336 -15.084 1.00 71.81 123 ALA A N 1
ATOM 904 C CA . ALA A 1 123 ? 18.960 5.556 -16.307 1.00 71.81 123 ALA A CA 1
ATOM 905 C C . ALA A 1 123 ? 17.769 5.910 -17.213 1.00 71.81 123 ALA A C 1
ATOM 907 O O . ALA A 1 123 ? 16.648 6.104 -16.742 1.00 71.81 123 ALA A O 1
ATOM 908 N N . LYS A 1 124 ? 17.990 5.936 -18.534 1.00 74.38 124 LYS A N 1
ATOM 909 C CA . LYS A 1 124 ? 16.937 6.142 -19.546 1.00 74.38 124 LYS A CA 1
ATOM 910 C C . LYS A 1 124 ? 16.076 4.879 -19.728 1.00 74.38 124 LYS A C 1
ATOM 912 O O . LYS A 1 124 ? 15.910 4.393 -20.839 1.00 74.38 124 LYS A O 1
ATOM 917 N N . SER A 1 125 ? 15.573 4.317 -18.631 1.00 83.75 125 SER A N 1
ATOM 918 C CA . SER A 1 125 ? 14.755 3.104 -18.609 1.00 83.75 125 SER A CA 1
ATOM 919 C C . SER A 1 125 ? 13.487 3.342 -17.795 1.00 83.75 125 SER A C 1
ATOM 921 O O . SER A 1 125 ? 13.550 3.691 -16.613 1.00 83.75 125 SER A O 1
ATOM 923 N N . LEU A 1 126 ? 12.329 3.110 -18.425 1.00 86.38 126 LEU A N 1
ATOM 924 C CA . LEU A 1 126 ? 11.023 3.186 -17.763 1.00 86.38 126 LEU A CA 1
ATOM 925 C C . LEU A 1 126 ? 10.909 2.176 -16.616 1.00 86.38 126 LEU A C 1
ATOM 927 O O . LEU A 1 126 ? 10.276 2.481 -15.606 1.00 86.38 126 LEU A O 1
ATOM 931 N N . TYR A 1 127 ? 11.568 1.019 -16.734 1.00 87.88 127 TYR A N 1
ATOM 932 C CA . TYR A 1 127 ? 11.650 0.029 -15.663 1.00 87.88 127 TYR A CA 1
ATOM 933 C C . TYR A 1 127 ? 12.364 0.594 -14.432 1.00 87.88 127 TYR A C 1
ATOM 935 O O . TYR A 1 127 ? 11.795 0.583 -13.340 1.00 87.88 127 TYR A O 1
ATOM 943 N N . SER A 1 128 ? 13.572 1.148 -14.617 1.00 88.50 128 SER A N 1
ATOM 944 C CA . SER A 1 128 ? 14.356 1.729 -13.518 1.00 88.50 128 SER A CA 1
ATOM 945 C C . SER A 1 128 ? 13.578 2.843 -12.821 1.00 88.50 128 SER A C 1
ATOM 947 O O . SER A 1 128 ? 13.378 2.809 -11.606 1.00 88.50 128 SER A O 1
ATOM 949 N N . PHE A 1 129 ? 13.049 3.789 -13.604 1.00 88.94 129 PHE A N 1
ATOM 950 C CA . PHE A 1 129 ? 12.247 4.889 -13.078 1.00 88.94 129 PHE A CA 1
ATOM 951 C C . PHE A 1 129 ? 11.055 4.378 -12.263 1.00 88.94 129 PHE A C 1
ATOM 953 O O . PHE A 1 129 ? 10.854 4.803 -11.126 1.00 88.94 129 PHE A O 1
ATOM 960 N N . SER A 1 130 ? 10.295 3.426 -12.808 1.00 90.44 130 SER A N 1
ATOM 961 C CA . SER A 1 130 ? 9.110 2.888 -12.141 1.00 90.44 130 SER A CA 1
ATOM 962 C C . SER A 1 130 ? 9.456 2.145 -10.846 1.00 90.44 130 SER A C 1
ATOM 964 O O . SER A 1 130 ? 8.770 2.314 -9.837 1.00 90.44 130 SER A O 1
ATOM 966 N N . PHE A 1 131 ? 10.544 1.369 -10.840 1.00 90.94 131 PHE A N 1
ATOM 967 C CA . PHE A 1 131 ? 11.033 0.670 -9.653 1.00 90.94 131 PHE A CA 1
ATOM 968 C C . PHE A 1 131 ? 11.429 1.649 -8.538 1.00 90.94 131 PHE A C 1
ATOM 970 O O . PHE A 1 131 ? 10.960 1.522 -7.402 1.00 90.94 131 PHE A O 1
ATOM 977 N N . TYR A 1 132 ? 12.265 2.645 -8.848 1.00 92.25 132 TYR A N 1
ATOM 978 C CA . TYR A 1 132 ? 12.727 3.627 -7.862 1.00 92.25 132 TYR A CA 1
ATOM 979 C C . TYR A 1 132 ? 11.611 4.564 -7.408 1.00 92.25 132 TYR A C 1
ATOM 981 O O . TYR A 1 132 ? 11.575 4.932 -6.237 1.00 92.25 132 TYR A O 1
ATOM 989 N N . MET A 1 133 ? 10.662 4.898 -8.283 1.00 93.00 133 MET A N 1
ATOM 990 C CA . MET A 1 133 ? 9.495 5.690 -7.910 1.00 93.00 133 MET A CA 1
ATOM 991 C C . MET A 1 133 ? 8.606 4.937 -6.913 1.00 93.00 133 MET A C 1
ATOM 993 O O . MET A 1 133 ? 8.281 5.476 -5.857 1.00 93.00 133 MET A O 1
ATOM 997 N N . LEU A 1 134 ? 8.248 3.678 -7.191 1.00 94.81 134 LEU A N 1
ATOM 998 C CA . LEU A 1 134 ? 7.399 2.881 -6.297 1.00 94.81 134 LEU A CA 1
ATOM 999 C C . LEU A 1 134 ? 8.091 2.575 -4.963 1.00 94.81 134 LEU A C 1
ATOM 1001 O O . LEU A 1 134 ? 7.520 2.802 -3.893 1.00 94.81 134 LEU A O 1
ATOM 1005 N N . THR A 1 135 ? 9.325 2.067 -5.018 1.00 94.69 135 THR A N 1
ATOM 1006 C CA . THR A 1 135 ? 10.073 1.701 -3.806 1.00 94.69 135 THR A CA 1
ATOM 1007 C C . THR A 1 135 ? 10.505 2.933 -3.017 1.00 94.69 135 THR A C 1
ATOM 1009 O O . THR A 1 135 ? 10.487 2.905 -1.788 1.00 94.69 135 THR A O 1
ATOM 1012 N N . GLY A 1 136 ? 10.834 4.036 -3.693 1.00 94.81 136 GLY A N 1
ATOM 1013 C CA . GLY A 1 136 ? 11.189 5.310 -3.074 1.00 94.81 136 GLY A CA 1
ATOM 1014 C C . GLY A 1 136 ? 10.005 5.978 -2.392 1.00 94.81 136 GLY A C 1
ATOM 1015 O O . GLY A 1 136 ? 10.124 6.400 -1.241 1.00 94.81 136 GLY A O 1
ATOM 1016 N N . LEU A 1 137 ? 8.839 5.996 -3.047 1.00 96.50 137 LEU A N 1
ATOM 1017 C CA . LEU A 1 137 ? 7.603 6.481 -2.442 1.00 96.50 137 LEU A CA 1
ATOM 1018 C C . LEU A 1 137 ? 7.276 5.686 -1.176 1.00 96.50 137 LEU A C 1
ATOM 1020 O O . LEU A 1 137 ? 7.001 6.280 -0.136 1.00 96.50 137 LEU A O 1
ATOM 1024 N N . HIS A 1 138 ? 7.344 4.355 -1.225 1.00 97.19 138 HIS A N 1
ATOM 1025 C CA . HIS A 1 138 ? 7.142 3.521 -0.037 1.00 97.19 138 HIS A CA 1
ATOM 1026 C C . HIS A 1 138 ? 8.175 3.810 1.058 1.00 97.19 138 HIS A C 1
ATOM 1028 O O . HIS A 1 138 ? 7.792 4.076 2.199 1.00 97.19 138 HIS A O 1
ATOM 1034 N N . GLY A 1 139 ? 9.461 3.859 0.703 1.00 96.56 139 GLY A N 1
ATOM 1035 C CA . GLY A 1 139 ? 10.554 4.170 1.624 1.00 96.56 139 GLY A CA 1
ATOM 1036 C C . GLY A 1 139 ? 10.365 5.508 2.341 1.00 96.56 139 GLY A C 1
ATOM 1037 O O . GLY A 1 139 ? 10.534 5.579 3.557 1.00 96.56 139 GLY A O 1
ATOM 1038 N N . LEU A 1 140 ? 9.912 6.549 1.635 1.00 97.12 140 LEU A N 1
ATOM 1039 C CA . LEU A 1 140 ? 9.591 7.850 2.229 1.00 97.12 140 LEU A CA 1
ATOM 1040 C C . LEU A 1 140 ? 8.491 7.742 3.300 1.00 97.12 140 LEU A C 1
ATOM 1042 O O . LEU A 1 140 ? 8.597 8.333 4.376 1.00 97.12 140 LEU A O 1
ATOM 1046 N N . HIS A 1 141 ? 7.452 6.947 3.048 1.00 97.19 141 HIS A N 1
ATOM 1047 C CA . HIS A 1 141 ? 6.383 6.724 4.025 1.00 97.19 141 HIS A CA 1
ATOM 1048 C C . HIS A 1 141 ? 6.840 5.872 5.214 1.00 97.19 141 HIS A C 1
ATOM 1050 O O . HIS A 1 141 ? 6.371 6.089 6.338 1.00 97.19 141 HIS A O 1
ATOM 1056 N N . VAL A 1 142 ? 7.775 4.942 4.999 1.00 97.62 142 VAL A N 1
ATOM 1057 C CA . VAL A 1 142 ? 8.443 4.208 6.082 1.00 97.62 142 VAL A CA 1
ATOM 1058 C C . VAL A 1 142 ? 9.269 5.159 6.944 1.00 97.62 142 VAL A C 1
ATOM 1060 O O . VAL A 1 142 ? 9.168 5.075 8.165 1.00 97.62 142 VAL A O 1
ATOM 1063 N N . VAL A 1 143 ? 10.004 6.112 6.358 1.00 98.12 143 VAL A N 1
ATOM 1064 C CA . VAL A 1 143 ? 10.707 7.167 7.115 1.00 98.12 143 VAL A CA 1
ATOM 1065 C C . VAL A 1 143 ? 9.721 7.965 7.972 1.00 98.12 143 VAL A C 1
ATOM 1067 O O . VAL A 1 143 ? 9.944 8.120 9.174 1.00 98.12 143 VAL A O 1
ATOM 1070 N N . GLY A 1 144 ? 8.587 8.394 7.406 1.00 96.56 144 GLY A N 1
ATOM 1071 C CA . GLY A 1 144 ? 7.511 9.028 8.179 1.00 96.56 144 GLY A CA 1
ATOM 1072 C C . GLY A 1 144 ? 7.011 8.143 9.331 1.00 96.56 144 GLY A C 1
ATOM 1073 O O . GLY A 1 144 ? 6.851 8.609 10.459 1.00 96.56 144 GLY A O 1
ATOM 1074 N N . GLY A 1 145 ? 6.861 6.840 9.082 1.00 96.00 145 GLY A N 1
ATOM 1075 C CA . GLY A 1 145 ? 6.518 5.839 10.093 1.00 96.00 145 GLY A CA 1
ATOM 1076 C C . GLY A 1 145 ? 7.534 5.721 11.220 1.00 96.00 145 GLY A C 1
ATOM 1077 O O . GLY A 1 145 ? 7.145 5.688 12.386 1.00 96.00 145 GLY A O 1
ATOM 1078 N N . VAL A 1 146 ? 8.827 5.701 10.893 1.00 97.88 146 VAL A N 1
ATOM 1079 C CA . VAL A 1 146 ? 9.932 5.692 11.862 1.0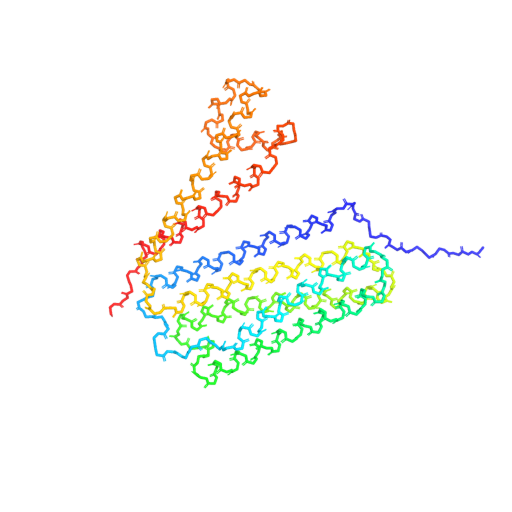0 97.88 146 VAL A CA 1
ATOM 1080 C C . VAL A 1 146 ? 9.859 6.931 12.750 1.00 97.88 146 VAL A C 1
ATOM 1082 O O . VAL A 1 146 ? 9.913 6.801 13.973 1.00 97.88 146 VAL A O 1
ATOM 1085 N N . VAL A 1 147 ? 9.659 8.118 12.168 1.00 97.38 147 VAL A N 1
ATOM 1086 C CA . VAL A 1 147 ? 9.523 9.372 12.927 1.00 97.38 147 VAL A CA 1
ATOM 1087 C C . VAL A 1 147 ? 8.321 9.312 13.872 1.00 97.38 147 VAL A C 1
ATOM 1089 O O . VAL A 1 147 ? 8.471 9.566 15.069 1.00 97.38 147 VAL A O 1
ATOM 1092 N N . CYS A 1 148 ? 7.144 8.906 13.389 1.00 94.31 148 CYS A N 1
ATOM 1093 C CA . CYS A 1 148 ? 5.951 8.770 14.229 1.00 94.31 148 CYS A CA 1
ATOM 1094 C C . CYS A 1 148 ? 6.136 7.729 15.347 1.00 94.31 148 CYS A C 1
ATOM 1096 O O . CYS A 1 148 ? 5.730 7.962 16.488 1.00 94.31 148 CYS A O 1
ATOM 1098 N N . HIS A 1 149 ? 6.774 6.596 15.047 1.00 96.31 149 HIS A N 1
ATOM 1099 C CA . HIS A 1 149 ? 7.066 5.545 16.021 1.00 96.31 149 HIS A CA 1
ATOM 1100 C C . HIS A 1 149 ? 8.030 6.058 17.104 1.00 96.31 149 HIS A C 1
ATOM 1102 O O . HIS A 1 149 ? 7.776 5.885 18.296 1.00 96.31 149 HIS A O 1
ATOM 1108 N N . TRP A 1 150 ? 9.075 6.787 16.715 1.00 96.62 150 TRP A N 1
ATOM 1109 C CA . TRP A 1 150 ? 10.013 7.420 17.641 1.00 96.62 150 TRP A CA 1
ATOM 1110 C C . TRP A 1 150 ? 9.354 8.484 18.531 1.00 96.62 150 TRP A C 1
ATOM 1112 O O . TRP A 1 150 ? 9.543 8.488 19.751 1.00 96.62 150 TRP A O 1
ATOM 1122 N N . MET A 1 151 ? 8.523 9.361 17.958 1.00 94.44 151 MET A N 1
ATOM 1123 C CA . MET A 1 151 ? 7.751 10.350 18.724 1.00 94.44 151 MET A CA 1
ATOM 1124 C C . MET A 1 151 ? 6.837 9.677 19.750 1.00 94.44 151 MET A C 1
ATOM 1126 O O . MET A 1 151 ? 6.689 10.152 20.883 1.00 94.44 151 MET A O 1
ATOM 1130 N N . ALA A 1 152 ? 6.249 8.540 19.386 1.00 93.38 152 ALA A N 1
ATOM 1131 C CA . ALA A 1 152 ? 5.454 7.760 20.309 1.00 93.38 152 ALA A CA 1
ATOM 11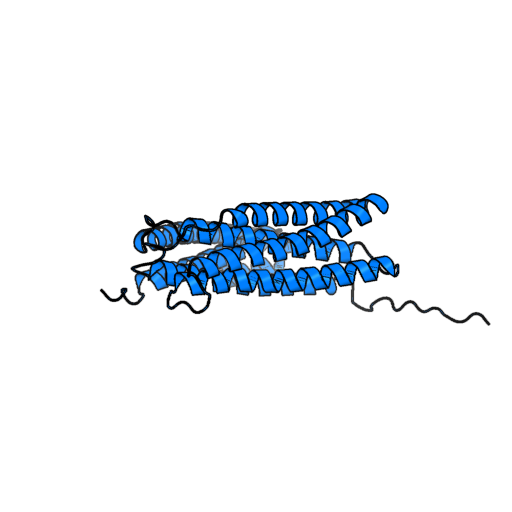32 C C . ALA A 1 152 ? 6.302 7.169 21.434 1.00 93.38 152 ALA A C 1
ATOM 1134 O O . ALA A 1 152 ? 5.924 7.325 22.591 1.00 93.38 152 ALA A O 1
ATOM 1135 N N . MET A 1 153 ? 7.469 6.583 21.140 1.00 94.38 153 MET A N 1
ATOM 1136 C CA . MET A 1 153 ? 8.402 6.101 22.170 1.00 94.38 153 MET A CA 1
ATOM 1137 C C . MET A 1 153 ? 8.735 7.196 23.191 1.00 94.38 153 MET A C 1
ATOM 1139 O O . MET A 1 153 ? 8.670 6.950 24.395 1.00 94.38 153 MET A O 1
ATOM 1143 N N . ARG A 1 154 ? 8.998 8.427 22.730 1.00 93.25 154 ARG A N 1
ATOM 1144 C CA . ARG A 1 154 ? 9.217 9.589 23.610 1.00 93.25 154 ARG A CA 1
ATOM 1145 C C . ARG A 1 154 ? 7.989 9.936 24.448 1.00 93.25 154 ARG A C 1
ATOM 1147 O O . ARG A 1 154 ? 8.108 10.194 25.642 1.00 93.25 154 ARG A O 1
ATOM 1154 N N . THR A 1 155 ? 6.806 9.889 23.845 1.00 90.69 155 THR A N 1
ATOM 1155 C CA . THR A 1 155 ? 5.535 10.114 24.547 1.00 90.69 155 THR A CA 1
ATOM 1156 C C . THR A 1 155 ? 5.305 9.077 25.653 1.00 90.69 155 THR A C 1
ATOM 1158 O O . THR A 1 155 ? 4.865 9.437 26.744 1.00 90.69 155 THR A O 1
ATOM 1161 N N . PHE A 1 156 ? 5.631 7.803 25.402 1.00 89.12 156 PHE A N 1
ATOM 1162 C CA . PHE A 1 156 ? 5.564 6.735 26.406 1.00 89.12 156 PHE A CA 1
ATOM 1163 C C . PHE A 1 156 ? 6.604 6.920 27.513 1.00 89.12 156 PHE A C 1
ATOM 1165 O O . PHE A 1 156 ? 6.272 6.741 28.682 1.00 89.12 156 PHE A O 1
ATOM 1172 N N . ALA A 1 157 ? 7.834 7.313 27.171 1.00 88.88 157 ALA A N 1
ATOM 1173 C CA . ALA A 1 157 ? 8.882 7.595 28.152 1.00 88.88 157 ALA A CA 1
ATOM 1174 C C . ALA A 1 157 ? 8.508 8.756 29.093 1.00 88.88 157 ALA A C 1
ATOM 1176 O O . ALA A 1 157 ? 8.833 8.712 30.274 1.00 88.88 157 ALA A O 1
ATOM 1177 N N . ALA A 1 158 ? 7.765 9.747 28.592 1.00 89.25 158 ALA A N 1
ATOM 1178 C CA . ALA A 1 158 ? 7.237 10.866 29.374 1.00 89.25 158 ALA A CA 1
ATOM 1179 C C . ALA A 1 158 ? 5.948 10.542 30.164 1.00 89.25 158 ALA A C 1
ATOM 1181 O O . ALA A 1 158 ? 5.342 11.446 30.731 1.00 89.25 158 ALA A O 1
ATOM 1182 N N . GLY A 1 159 ? 5.478 9.288 30.167 1.00 86.25 159 GLY A N 1
ATOM 1183 C CA . GLY A 1 159 ? 4.281 8.867 30.909 1.00 86.25 159 GLY A CA 1
ATOM 1184 C C . GLY A 1 159 ? 2.934 9.220 30.259 1.00 86.25 159 GLY A C 1
ATOM 1185 O O . GLY A 1 159 ? 1.892 8.888 30.808 1.00 86.25 159 GLY A O 1
ATOM 1186 N N . ASN A 1 160 ? 2.926 9.823 29.064 1.00 84.50 160 ASN A N 1
ATOM 1187 C CA . ASN A 1 160 ? 1.714 10.289 28.361 1.00 84.50 160 ASN A CA 1
ATOM 1188 C C . ASN A 1 160 ? 1.211 9.311 27.279 1.00 84.50 160 ASN A C 1
ATOM 1190 O O . ASN A 1 160 ? 0.525 9.684 26.310 1.00 84.50 160 ASN A O 1
ATOM 1194 N N . GLY A 1 161 ? 1.620 8.053 27.401 1.00 80.81 161 GLY A N 1
ATOM 1195 C CA . GLY A 1 161 ? 1.256 6.968 26.508 1.00 80.81 161 GLY A CA 1
ATOM 1196 C C . GLY A 1 161 ? -0.148 6.438 26.773 1.00 80.81 161 GLY A C 1
ATOM 1197 O O . GLY A 1 161 ? -0.526 6.241 27.922 1.00 80.81 161 GLY A O 1
ATOM 1198 N N . ASN A 1 162 ? -0.915 6.159 25.720 1.00 86.31 162 ASN A N 1
ATOM 1199 C CA . ASN A 1 162 ? -2.217 5.507 25.843 1.00 86.31 162 ASN A CA 1
ATOM 1200 C C . ASN A 1 162 ? -2.388 4.409 24.787 1.00 86.31 162 ASN A C 1
ATOM 1202 O O . ASN A 1 162 ? -1.632 4.333 23.813 1.00 86.31 162 ASN A O 1
ATOM 1206 N N . HIS A 1 163 ? -3.393 3.562 24.995 1.00 85.88 163 HIS A N 1
ATOM 1207 C CA . HIS A 1 163 ? -3.671 2.418 24.132 1.00 85.88 163 HIS A CA 1
ATOM 1208 C C . HIS A 1 163 ? -3.956 2.842 22.683 1.00 85.88 163 HIS A C 1
ATOM 1210 O O . HIS A 1 163 ? -3.426 2.240 21.749 1.00 85.88 163 HIS A O 1
ATOM 1216 N N . ASP A 1 164 ? -4.717 3.919 22.489 1.00 86.19 164 ASP A N 1
ATOM 1217 C CA . ASP A 1 164 ? -5.118 4.392 21.160 1.00 86.19 164 ASP A CA 1
ATOM 1218 C C . ASP A 1 164 ? -3.926 4.839 20.308 1.00 86.19 164 ASP A C 1
ATOM 1220 O O . ASP A 1 164 ? -3.884 4.563 19.107 1.00 86.19 164 ASP A O 1
ATOM 1224 N N . LYS A 1 165 ? -2.911 5.461 20.922 1.00 87.62 165 LYS A N 1
ATOM 1225 C CA . LYS A 1 165 ? -1.657 5.827 20.250 1.00 87.62 165 LYS A CA 1
ATOM 1226 C C . LYS A 1 165 ? -0.873 4.588 19.819 1.00 87.62 165 LYS A C 1
ATOM 1228 O O . LYS A 1 165 ? -0.449 4.526 18.667 1.00 87.62 165 LYS A O 1
ATOM 1233 N N . VAL A 1 166 ? -0.720 3.581 20.693 1.00 90.31 166 VAL A N 1
ATOM 1234 C CA . VAL A 1 166 ? -0.044 2.317 20.315 1.00 90.31 166 VAL A CA 1
ATOM 1235 C C . VAL A 1 166 ? -0.795 1.637 19.175 1.00 90.31 166 VAL A C 1
ATOM 1237 O O . VAL A 1 166 ? -0.190 1.200 18.195 1.00 90.31 166 VAL A O 1
ATOM 1240 N N . ARG A 1 167 ? -2.126 1.576 19.279 1.00 91.38 167 ARG A N 1
ATOM 1241 C CA . ARG A 1 167 ? -2.973 0.949 18.267 1.00 91.38 167 ARG A CA 1
ATOM 1242 C C . ARG A 1 167 ? -2.874 1.666 16.924 1.00 91.38 167 ARG A C 1
ATOM 1244 O O . ARG A 1 167 ? -2.787 0.996 15.902 1.00 91.38 167 ARG A O 1
ATOM 1251 N N . SER A 1 168 ? -2.833 2.995 16.925 1.00 91.81 168 SER A N 1
ATOM 1252 C CA . SER A 1 168 ? -2.674 3.804 15.711 1.00 91.81 168 SER A CA 1
ATOM 1253 C C . SER A 1 168 ? -1.360 3.501 14.986 1.00 91.81 168 SER A C 1
ATOM 1255 O O . SER A 1 168 ? -1.354 3.332 13.770 1.00 91.81 168 SER A O 1
ATOM 1257 N N . ILE A 1 169 ? -0.264 3.345 15.734 1.00 93.81 169 ILE A N 1
ATOM 1258 C CA . ILE A 1 169 ? 1.053 2.987 15.183 1.00 93.81 169 ILE A CA 1
ATOM 1259 C C . ILE A 1 169 ? 1.034 1.581 14.594 1.00 93.81 169 ILE A C 1
ATOM 1261 O O . ILE A 1 169 ? 1.528 1.377 13.489 1.00 93.81 169 ILE A O 1
ATOM 1265 N N . ALA A 1 170 ? 0.427 0.619 15.294 1.00 94.75 170 ALA A N 1
ATOM 1266 C CA . ALA A 1 170 ? 0.282 -0.736 14.774 1.00 94.75 170 ALA A CA 1
ATOM 1267 C C . ALA A 1 170 ? -0.528 -0.756 13.467 1.00 94.75 170 ALA A C 1
ATOM 1269 O O . ALA A 1 170 ? -0.097 -1.371 12.497 1.00 94.75 170 ALA A O 1
ATOM 1270 N N . ILE A 1 171 ? -1.656 -0.037 13.405 1.00 95.12 171 ILE A N 1
ATOM 1271 C CA . ILE A 1 171 ? -2.471 0.079 12.184 1.00 95.12 171 ILE A CA 1
ATOM 1272 C C . ILE A 1 171 ? -1.658 0.695 11.035 1.00 95.12 171 ILE A C 1
ATOM 1274 O O . ILE A 1 171 ? -1.725 0.195 9.914 1.00 95.12 171 ILE A O 1
ATOM 1278 N N . TYR A 1 172 ? -0.871 1.740 11.302 1.00 95.44 172 TYR A N 1
ATOM 1279 C CA . TYR A 1 172 ? -0.028 2.374 10.286 1.00 95.44 172 TYR A CA 1
ATOM 1280 C C . TYR A 1 172 ? 1.056 1.424 9.745 1.00 95.44 172 TYR A C 1
ATOM 1282 O O . TYR A 1 172 ? 1.227 1.312 8.532 1.00 95.44 172 TYR A O 1
ATOM 1290 N N . TRP A 1 173 ? 1.738 0.670 10.614 1.00 97.38 173 TRP A N 1
ATOM 1291 C CA . TRP A 1 173 ? 2.729 -0.323 10.178 1.00 97.38 173 TRP A CA 1
ATOM 1292 C C . TRP A 1 173 ? 2.109 -1.492 9.410 1.00 97.38 173 TRP A C 1
ATOM 1294 O O . TRP A 1 173 ? 2.689 -1.937 8.419 1.00 97.38 173 TRP A O 1
ATOM 1304 N N . HIS A 1 174 ? 0.920 -1.957 9.804 1.00 96.75 174 HIS A N 1
ATOM 1305 C CA . HIS A 1 174 ? 0.160 -2.946 9.029 1.00 96.75 174 HIS A CA 1
ATOM 1306 C C . HIS A 1 174 ? -0.168 -2.428 7.633 1.00 96.75 174 HIS A C 1
ATOM 1308 O O . HIS A 1 174 ? 0.043 -3.135 6.653 1.00 96.75 174 HIS A O 1
ATOM 1314 N N . PHE A 1 175 ? -0.629 -1.181 7.535 1.00 96.75 175 PHE A N 1
ATOM 1315 C CA . PHE A 1 175 ? -0.921 -0.547 6.256 1.00 96.75 175 PHE A CA 1
ATOM 1316 C C . PHE A 1 175 ? 0.315 -0.498 5.344 1.00 96.75 175 PHE A C 1
ATOM 1318 O O . PHE A 1 175 ? 0.245 -0.957 4.204 1.00 96.75 175 PHE A O 1
ATOM 1325 N N . LEU A 1 176 ? 1.461 -0.024 5.848 1.00 97.06 176 LEU A N 1
ATOM 1326 C CA . LEU A 1 176 ? 2.707 0.007 5.070 1.00 97.06 176 LEU A CA 1
ATOM 1327 C C . LEU A 1 176 ? 3.197 -1.389 4.671 1.00 97.06 176 LEU A C 1
ATOM 1329 O O . LEU A 1 176 ? 3.752 -1.545 3.583 1.00 97.06 176 LEU A O 1
ATOM 1333 N N . SER A 1 177 ? 2.974 -2.392 5.522 1.00 97.19 177 SER A N 1
ATOM 1334 C CA . SER A 1 177 ? 3.330 -3.786 5.236 1.00 97.19 177 SER A CA 1
ATOM 1335 C C . SER A 1 177 ? 2.481 -4.363 4.107 1.00 97.19 177 SER A C 1
ATOM 1337 O O . SER A 1 177 ? 3.016 -4.968 3.184 1.00 97.19 177 SER A O 1
ATOM 1339 N N . ILE A 1 178 ? 1.169 -4.117 4.130 1.00 96.31 178 ILE A N 1
ATOM 1340 C CA . ILE A 1 178 ? 0.258 -4.527 3.054 1.00 96.31 178 ILE A CA 1
ATOM 1341 C C . ILE A 1 178 ? 0.634 -3.827 1.745 1.00 96.31 178 ILE A C 1
ATOM 1343 O O . ILE A 1 178 ? 0.733 -4.488 0.713 1.00 96.31 178 ILE A O 1
ATOM 1347 N N . CYS A 1 179 ? 0.902 -2.516 1.786 1.00 96.50 179 CYS A N 1
ATOM 1348 C CA . CYS A 1 179 ? 1.346 -1.772 0.607 1.00 96.50 179 CYS A CA 1
ATOM 1349 C C . CYS A 1 179 ? 2.625 -2.378 0.023 1.00 96.50 179 CYS A C 1
ATOM 1351 O O . CYS A 1 179 ? 2.688 -2.614 -1.179 1.00 96.50 179 CYS A O 1
ATOM 1353 N N . TRP A 1 180 ? 3.615 -2.694 0.864 1.00 97.38 180 TRP A N 1
ATOM 1354 C CA . TRP A 1 180 ? 4.857 -3.317 0.410 1.00 97.38 180 TRP A CA 1
ATOM 1355 C C . TRP A 1 180 ? 4.627 -4.666 -0.259 1.00 97.38 180 TRP A C 1
ATOM 1357 O O . TRP A 1 180 ? 5.172 -4.903 -1.326 1.00 97.38 180 TRP A O 1
ATOM 1367 N N . VAL A 1 181 ? 3.802 -5.537 0.328 1.00 95.94 181 VAL A N 1
ATOM 1368 C CA . VAL A 1 181 ? 3.512 -6.855 -0.254 1.00 95.94 181 VAL A CA 1
ATOM 1369 C C . VAL A 1 181 ? 2.873 -6.712 -1.634 1.00 95.94 181 VAL A C 1
ATOM 1371 O O . VAL A 1 181 ? 3.276 -7.407 -2.563 1.00 95.94 181 VAL A O 1
ATOM 1374 N N . VAL A 1 182 ? 1.926 -5.784 -1.798 1.00 95.88 182 VAL A N 1
ATOM 1375 C CA . VAL A 1 182 ? 1.286 -5.518 -3.097 1.00 95.88 182 VAL A CA 1
ATOM 1376 C C . VAL A 1 182 ? 2.290 -4.959 -4.110 1.00 95.88 182 VAL A C 1
ATOM 1378 O O . VAL A 1 182 ? 2.313 -5.407 -5.258 1.00 95.88 182 VAL A O 1
ATOM 1381 N N . LEU A 1 183 ? 3.140 -4.014 -3.696 1.00 95.25 183 LEU A N 1
ATOM 1382 C CA . LEU A 1 183 ? 4.194 -3.449 -4.543 1.00 95.25 183 LEU A CA 1
ATOM 1383 C C . LEU A 1 183 ? 5.206 -4.517 -4.959 1.00 95.25 183 LEU A C 1
ATOM 1385 O O . LEU A 1 183 ? 5.484 -4.669 -6.143 1.00 95.25 183 LEU A O 1
ATOM 1389 N N . PHE A 1 184 ? 5.716 -5.288 -4.003 1.00 94.12 184 PHE A N 1
ATOM 1390 C CA . PHE A 1 184 ? 6.696 -6.340 -4.237 1.00 94.12 184 PHE A CA 1
ATOM 1391 C C . PHE A 1 184 ? 6.139 -7.432 -5.152 1.00 94.12 184 PHE A C 1
ATOM 1393 O O . PHE A 1 184 ? 6.793 -7.793 -6.126 1.00 94.12 184 PHE A O 1
ATOM 1400 N N . ALA A 1 185 ? 4.907 -7.892 -4.914 1.00 94.00 185 ALA A N 1
ATOM 1401 C CA . ALA A 1 185 ? 4.237 -8.837 -5.804 1.00 94.00 185 ALA A CA 1
ATOM 1402 C C . ALA A 1 185 ? 4.087 -8.271 -7.224 1.00 94.00 185 ALA A C 1
ATOM 1404 O O . ALA A 1 185 ? 4.357 -8.973 -8.193 1.00 94.00 185 ALA A O 1
ATOM 1405 N N . SER A 1 186 ? 3.716 -6.994 -7.354 1.00 93.44 186 SER A N 1
ATOM 1406 C CA . SER A 1 186 ? 3.571 -6.351 -8.664 1.00 93.44 186 SER A CA 1
ATOM 1407 C C . SER A 1 186 ? 4.904 -6.214 -9.396 1.00 93.44 186 SER A C 1
ATOM 1409 O O . SER A 1 186 ? 4.944 -6.436 -10.598 1.00 93.44 186 SER A O 1
ATOM 1411 N N . LEU A 1 187 ? 5.994 -5.912 -8.684 1.00 91.94 187 LEU A N 1
ATOM 1412 C CA . LEU A 1 187 ? 7.339 -5.869 -9.259 1.00 91.94 187 LEU A CA 1
ATOM 1413 C C . LEU A 1 187 ? 7.801 -7.256 -9.711 1.00 91.94 187 LEU A C 1
ATOM 1415 O O . LEU A 1 187 ? 8.325 -7.383 -10.808 1.00 91.94 187 LEU A O 1
ATOM 1419 N N . ILE A 1 188 ? 7.577 -8.298 -8.906 1.00 90.88 188 ILE A N 1
ATOM 1420 C CA . ILE A 1 188 ? 7.938 -9.677 -9.266 1.00 90.88 188 ILE A CA 1
ATOM 1421 C C . ILE A 1 188 ? 7.172 -10.129 -10.513 1.00 90.88 188 ILE A C 1
ATOM 1423 O O . ILE A 1 188 ? 7.792 -10.583 -11.468 1.00 90.88 188 ILE A O 1
ATOM 1427 N N . VAL A 1 189 ? 5.845 -9.963 -10.526 1.00 91.25 189 VAL A N 1
ATOM 1428 C CA . VAL A 1 189 ? 5.007 -10.349 -11.673 1.00 91.25 189 VAL A CA 1
ATOM 1429 C C . VAL A 1 189 ? 5.326 -9.489 -12.894 1.00 91.25 189 VAL A C 1
ATOM 1431 O O . VAL A 1 189 ? 5.418 -9.998 -14.002 1.00 91.25 189 VAL A O 1
ATOM 1434 N N . GLY A 1 190 ? 5.516 -8.184 -12.715 1.00 88.31 190 GLY A N 1
ATOM 1435 C CA . GLY A 1 190 ? 5.799 -7.275 -13.818 1.00 88.31 190 GLY A CA 1
ATOM 1436 C C . GLY A 1 190 ? 7.199 -7.432 -14.412 1.00 88.31 190 GLY A C 1
ATOM 1437 O O . GLY A 1 190 ? 7.402 -7.034 -15.553 1.00 88.31 190 GLY A O 1
ATOM 1438 N N . THR A 1 191 ? 8.167 -8.009 -13.700 1.00 88.06 191 THR A N 1
ATOM 1439 C CA . THR A 1 191 ? 9.508 -8.286 -14.252 1.00 88.06 191 THR A CA 1
ATOM 1440 C C . THR A 1 191 ? 9.558 -9.566 -15.088 1.00 88.06 191 THR A C 1
ATOM 1442 O O . THR A 1 191 ? 10.540 -9.771 -15.800 1.00 88.06 191 THR A O 1
ATOM 1445 N N . ASP A 1 192 ? 8.506 -10.388 -15.059 1.00 86.06 192 ASP A N 1
ATOM 1446 C CA . ASP A 1 192 ? 8.391 -11.570 -15.910 1.00 86.06 192 ASP A CA 1
ATOM 1447 C C . ASP A 1 192 ? 8.466 -11.186 -17.402 1.00 86.06 192 ASP A C 1
ATOM 1449 O O . ASP A 1 192 ? 7.739 -10.301 -17.876 1.00 86.06 192 ASP A O 1
ATOM 1453 N N . HIS A 1 193 ? 9.380 -11.841 -18.123 1.00 78.88 193 HIS A N 1
ATOM 1454 C CA . HIS A 1 193 ? 9.632 -11.621 -19.546 1.00 78.88 193 HIS A CA 1
ATOM 1455 C C . HIS A 1 193 ? 8.536 -12.227 -20.425 1.00 78.88 193 HIS A C 1
ATOM 1457 O O . HIS A 1 193 ? 8.289 -11.728 -21.518 1.00 78.88 193 HIS A O 1
ATOM 1463 N N . GLU A 1 194 ? 7.844 -13.265 -19.947 1.00 83.94 194 GLU A N 1
ATOM 1464 C CA . GLU A 1 194 ? 6.745 -13.885 -20.692 1.00 83.94 194 GLU A CA 1
ATOM 1465 C C . GLU A 1 194 ? 5.460 -13.050 -20.625 1.00 83.94 194 GLU A C 1
ATOM 1467 O O . GLU A 1 194 ? 4.524 -13.285 -21.392 1.00 83.94 194 GLU A O 1
ATOM 1472 N N . LEU A 1 195 ? 5.401 -12.058 -19.727 1.00 87.19 195 LEU A N 1
ATOM 1473 C CA . LEU A 1 195 ? 4.221 -11.231 -19.526 1.00 87.19 195 LEU A CA 1
ATOM 1474 C C . LEU A 1 195 ? 4.093 -10.160 -20.616 1.00 87.19 195 LEU A C 1
ATOM 1476 O O . LEU A 1 195 ? 4.772 -9.129 -20.618 1.00 87.19 195 LEU A O 1
ATOM 1480 N N . THR A 1 196 ? 3.141 -10.377 -21.515 1.00 88.88 196 THR A N 1
ATOM 1481 C CA . THR A 1 196 ? 2.788 -9.450 -22.594 1.00 88.88 196 THR A CA 1
ATOM 1482 C C . THR A 1 196 ? 1.695 -8.462 -22.176 1.00 88.88 196 THR A C 1
ATOM 1484 O O . THR A 1 196 ? 0.842 -8.756 -21.332 1.00 88.88 196 THR A O 1
ATOM 1487 N N . GLY A 1 197 ? 1.644 -7.299 -22.838 1.00 88.31 197 GLY A N 1
ATOM 1488 C CA . GLY A 1 197 ? 0.566 -6.320 -22.650 1.00 88.31 197 GLY A CA 1
ATOM 1489 C C . GLY A 1 197 ? -0.833 -6.909 -22.880 1.00 88.31 197 GLY A C 1
ATOM 1490 O O . GLY A 1 197 ? -1.759 -6.627 -22.120 1.00 88.31 197 GLY A O 1
ATOM 1491 N N . ALA A 1 198 ? -0.983 -7.814 -23.855 1.00 90.88 198 ALA A N 1
ATOM 1492 C CA . ALA A 1 198 ? -2.247 -8.496 -24.136 1.00 90.88 198 ALA A CA 1
ATOM 1493 C C . ALA A 1 198 ? -2.707 -9.401 -22.978 1.00 90.88 198 ALA A C 1
ATOM 1495 O O . ALA A 1 198 ? -3.893 -9.419 -22.637 1.00 90.88 198 ALA A O 1
ATOM 1496 N N . GLN A 1 199 ? -1.784 -10.124 -22.333 1.00 93.44 199 GLN A N 1
ATOM 1497 C CA . GLN A 1 199 ? -2.103 -10.922 -21.145 1.00 93.44 199 GLN A CA 1
ATOM 1498 C C . GLN A 1 199 ? -2.515 -10.034 -19.968 1.00 93.44 199 GLN A C 1
ATOM 1500 O O . GLN A 1 199 ? -3.480 -10.375 -19.280 1.00 93.44 199 GLN A O 1
ATOM 1505 N N . ILE A 1 200 ? -1.851 -8.887 -19.778 1.00 93.69 200 ILE A N 1
ATOM 1506 C CA . ILE A 1 200 ? -2.223 -7.899 -18.754 1.00 93.69 200 ILE A CA 1
ATOM 1507 C C . ILE A 1 200 ? -3.640 -7.378 -19.017 1.00 93.69 200 ILE A C 1
ATOM 1509 O O . ILE A 1 200 ? -4.480 -7.435 -18.123 1.00 93.69 200 ILE A O 1
ATOM 1513 N N . VAL A 1 201 ? -3.957 -6.961 -20.248 1.00 95.00 201 VAL A N 1
ATOM 1514 C CA . VAL A 1 201 ? -5.306 -6.503 -20.636 1.00 95.00 201 VAL A CA 1
ATOM 1515 C C . VAL A 1 201 ? -6.358 -7.588 -20.393 1.00 95.00 201 VAL A C 1
ATOM 1517 O O . VAL A 1 201 ? -7.397 -7.322 -19.788 1.00 95.00 201 VAL A O 1
ATOM 1520 N N . SER A 1 202 ? -6.085 -8.830 -20.801 1.00 95.56 202 SER A N 1
ATOM 1521 C CA . SER A 1 202 ? -6.972 -9.974 -20.545 1.00 95.56 202 SER A CA 1
ATOM 1522 C C . SER A 1 202 ? -7.197 -10.198 -19.044 1.00 95.56 202 SER A C 1
ATOM 1524 O O . SER A 1 202 ? -8.332 -10.413 -18.612 1.00 95.56 202 SER A O 1
ATOM 1526 N N . ALA A 1 203 ? -6.144 -10.116 -18.224 1.00 95.38 203 ALA A N 1
ATOM 1527 C CA . ALA A 1 203 ? -6.262 -10.218 -16.774 1.00 95.38 203 ALA A CA 1
ATOM 1528 C C . ALA A 1 203 ? -7.102 -9.068 -16.194 1.00 95.38 203 ALA A C 1
ATOM 1530 O O . ALA A 1 203 ? -8.002 -9.324 -15.391 1.00 95.38 203 ALA A O 1
ATOM 1531 N N . CYS A 1 204 ? -6.882 -7.830 -16.647 1.00 96.12 204 CYS A N 1
ATOM 1532 C CA . CYS A 1 204 ? -7.681 -6.676 -16.245 1.00 96.12 204 CYS A CA 1
ATOM 1533 C C . CYS A 1 204 ? -9.166 -6.890 -16.551 1.00 96.12 204 CYS A C 1
ATOM 1535 O O . CYS A 1 204 ? -9.993 -6.716 -15.663 1.00 96.12 204 CYS A O 1
ATOM 1537 N N . TRP A 1 205 ? -9.522 -7.345 -17.755 1.00 97.00 205 TRP A N 1
ATOM 1538 C CA . TRP A 1 205 ? -10.921 -7.598 -18.112 1.00 97.00 205 TRP A CA 1
ATOM 1539 C C . TRP A 1 205 ? -11.563 -8.715 -17.285 1.00 97.00 205 TRP A C 1
ATOM 1541 O O . TRP A 1 205 ? -12.712 -8.570 -16.863 1.00 97.00 205 TRP A O 1
ATOM 1551 N N . LYS A 1 206 ? -10.829 -9.794 -16.980 1.00 97.19 206 LYS A N 1
ATOM 1552 C CA . LYS A 1 206 ? -11.312 -10.862 -16.083 1.00 97.19 206 LYS A CA 1
ATOM 1553 C C . LYS A 1 206 ? -11.592 -10.328 -14.677 1.00 97.19 206 LYS A C 1
ATOM 1555 O O . LYS A 1 206 ? -12.655 -10.597 -14.117 1.00 97.19 206 LYS A O 1
ATOM 1560 N N . ILE A 1 207 ? -10.665 -9.546 -14.122 1.00 96.62 207 ILE A N 1
ATOM 1561 C CA . ILE A 1 207 ? -10.805 -8.944 -12.789 1.00 96.62 207 ILE A CA 1
ATOM 1562 C C . ILE A 1 207 ? -11.957 -7.935 -12.773 1.00 96.62 207 ILE A C 1
ATOM 1564 O O . ILE A 1 207 ? -12.793 -7.985 -11.873 1.00 96.62 207 ILE A O 1
ATOM 1568 N N . THR A 1 208 ? -12.048 -7.058 -13.774 1.00 96.69 208 THR A N 1
ATOM 1569 C CA . THR A 1 208 ? -13.117 -6.058 -13.895 1.00 96.69 208 THR A CA 1
ATOM 1570 C C . THR A 1 208 ? -14.483 -6.712 -14.046 1.00 96.69 208 THR A C 1
ATOM 1572 O O . THR A 1 208 ? -15.419 -6.309 -13.361 1.00 96.69 208 THR A O 1
ATOM 1575 N N . GLY A 1 209 ? -14.607 -7.753 -14.875 1.00 96.88 209 GLY A N 1
ATOM 1576 C CA . GLY A 1 209 ? -15.851 -8.507 -15.025 1.00 96.88 209 GLY A CA 1
ATOM 1577 C C . GLY A 1 209 ? -16.295 -9.156 -13.713 1.00 96.88 209 GLY A C 1
ATOM 1578 O O . GLY A 1 209 ? -17.453 -9.023 -13.314 1.00 96.88 209 GLY A O 1
ATOM 1579 N N . PHE A 1 210 ? -15.366 -9.785 -12.987 1.00 97.75 210 PHE A N 1
ATOM 1580 C CA . PHE A 1 210 ? -15.650 -10.353 -11.668 1.00 97.75 210 PHE A CA 1
ATOM 1581 C C . PHE A 1 210 ? -16.038 -9.279 -10.638 1.00 97.75 210 PHE A C 1
ATOM 1583 O O . PHE A 1 210 ? -17.031 -9.430 -9.926 1.00 97.75 210 PHE A O 1
ATOM 1590 N N . ALA A 1 211 ? -15.304 -8.167 -10.581 1.00 96.94 211 ALA A N 1
ATOM 1591 C CA . ALA A 1 211 ? -15.606 -7.056 -9.685 1.00 96.94 211 ALA A CA 1
ATOM 1592 C C . ALA A 1 211 ? -16.978 -6.435 -9.994 1.00 96.94 211 ALA A C 1
ATOM 1594 O O . ALA A 1 211 ? -17.749 -6.158 -9.076 1.00 96.94 211 ALA A O 1
ATOM 1595 N N . PHE A 1 212 ? -17.325 -6.289 -11.274 1.00 96.00 212 PHE A N 1
ATOM 1596 C CA . PHE A 1 212 ? -18.628 -5.793 -11.705 1.00 96.00 212 PHE A CA 1
ATOM 1597 C C . PHE A 1 212 ? -19.763 -6.752 -11.323 1.00 96.00 212 PHE A C 1
ATOM 1599 O O . PHE A 1 212 ? -20.790 -6.313 -10.809 1.00 96.00 212 PHE A O 1
ATOM 1606 N N . LEU A 1 213 ? -19.566 -8.065 -11.473 1.00 97.06 213 LEU A N 1
ATOM 1607 C CA . LEU A 1 213 ? -20.521 -9.066 -10.995 1.00 97.06 213 LEU A CA 1
ATOM 1608 C C . LEU A 1 213 ? -20.757 -8.936 -9.483 1.00 97.06 213 LEU A C 1
ATOM 1610 O O . LEU A 1 213 ? -21.899 -8.883 -9.028 1.00 97.06 213 LEU A O 1
ATOM 1614 N N . MET A 1 214 ? -19.686 -8.839 -8.694 1.00 97.25 214 MET A N 1
ATOM 1615 C CA . MET A 1 214 ? -19.784 -8.687 -7.239 1.00 97.25 214 MET A CA 1
ATOM 1616 C C . MET A 1 214 ? -20.450 -7.367 -6.830 1.00 97.25 214 MET A C 1
ATOM 1618 O O . MET A 1 214 ? -21.246 -7.340 -5.889 1.00 97.25 214 MET A O 1
ATOM 1622 N N . PHE A 1 215 ? -20.187 -6.290 -7.570 1.00 95.44 215 PHE A N 1
ATOM 1623 C CA . PHE A 1 215 ? -20.883 -5.012 -7.440 1.00 95.44 215 PHE A CA 1
ATOM 1624 C C . PHE A 1 215 ? -22.392 -5.161 -7.681 1.00 95.44 215 PHE A C 1
ATOM 1626 O O . PHE A 1 215 ? -23.186 -4.726 -6.845 1.00 95.44 215 PHE A O 1
ATOM 1633 N N . VAL A 1 216 ? -22.796 -5.843 -8.759 1.00 94.88 216 VAL A N 1
ATOM 1634 C CA . VAL A 1 216 ? -24.210 -6.115 -9.062 1.00 94.88 216 VAL A CA 1
ATOM 1635 C C . VAL A 1 216 ? -24.856 -6.941 -7.948 1.00 94.88 216 VAL A C 1
ATOM 1637 O O . VAL A 1 216 ? -25.956 -6.616 -7.507 1.00 94.88 216 VAL A O 1
ATOM 1640 N N . LEU A 1 217 ? -24.170 -7.954 -7.408 1.00 96.00 217 LEU A N 1
ATOM 1641 C CA . LEU A 1 217 ? -24.679 -8.737 -6.274 1.00 96.00 217 LEU A CA 1
ATOM 1642 C C . LEU A 1 217 ? -24.887 -7.882 -5.015 1.00 96.00 217 LEU A C 1
ATOM 1644 O O . LEU A 1 217 ? -25.871 -8.065 -4.294 1.00 96.00 217 LEU A O 1
ATOM 1648 N N . CYS A 1 218 ? -23.980 -6.947 -4.727 1.00 94.50 218 CYS A N 1
ATOM 1649 C CA . CYS A 1 218 ? -24.145 -5.997 -3.627 1.00 94.50 218 CYS A CA 1
ATOM 1650 C C . CYS A 1 218 ? -25.325 -5.044 -3.858 1.00 94.50 218 CYS A C 1
ATOM 1652 O O . CYS A 1 218 ? -26.064 -4.766 -2.908 1.00 94.50 218 CYS A O 1
ATOM 1654 N N . TRP A 1 219 ? -25.522 -4.591 -5.097 1.00 93.88 219 TRP A N 1
ATOM 1655 C CA . TRP A 1 219 ? -26.640 -3.737 -5.492 1.00 93.88 219 TRP A CA 1
ATOM 1656 C C . TRP A 1 219 ? -27.987 -4.457 -5.379 1.00 93.88 219 TRP A C 1
ATOM 1658 O O . TRP A 1 219 ? -28.897 -3.939 -4.734 1.00 93.88 219 TRP A O 1
ATOM 1668 N N . VAL A 1 220 ? -28.101 -5.693 -5.874 1.00 94.44 220 VAL A N 1
ATO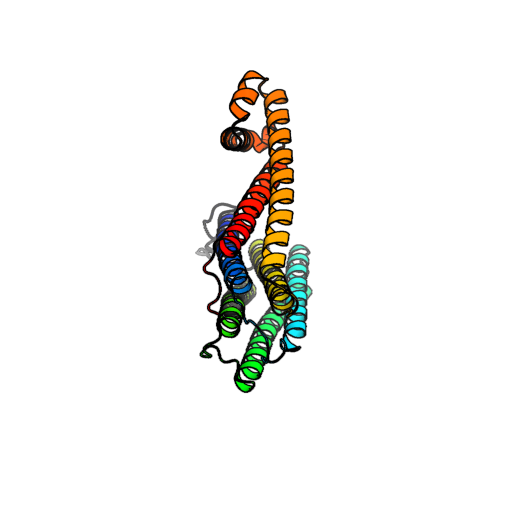M 1669 C CA . VAL A 1 220 ? -29.317 -6.517 -5.739 1.00 94.44 220 VAL A CA 1
ATOM 1670 C C . VAL A 1 220 ? -29.661 -6.765 -4.269 1.00 94.44 220 VAL A C 1
ATOM 1672 O O . VAL A 1 220 ? -30.821 -6.652 -3.875 1.00 94.44 220 VAL A O 1
ATOM 1675 N N . ARG A 1 221 ? -28.664 -7.037 -3.414 1.00 93.31 221 ARG A N 1
ATOM 1676 C CA . ARG A 1 221 ? -28.891 -7.168 -1.963 1.00 93.31 221 ARG A CA 1
ATOM 1677 C C . ARG A 1 221 ? -29.423 -5.882 -1.334 1.00 93.31 221 ARG A C 1
ATOM 1679 O O . ARG A 1 221 ? -30.259 -5.949 -0.437 1.00 93.31 221 ARG A O 1
ATOM 1686 N N . ALA A 1 222 ? -28.960 -4.724 -1.793 1.00 90.75 222 ALA A N 1
ATOM 1687 C CA . ALA A 1 222 ? -29.483 -3.445 -1.331 1.00 90.75 222 ALA A CA 1
ATOM 1688 C C . ALA A 1 222 ? -30.892 -3.163 -1.833 1.00 90.75 222 ALA A C 1
ATOM 1690 O O . ALA A 1 222 ? -31.719 -2.722 -1.042 1.00 90.75 222 ALA A O 1
ATOM 1691 N N . LEU A 1 223 ? -31.199 -3.496 -3.085 1.00 91.88 223 LEU A N 1
ATOM 1692 C CA . LEU A 1 223 ? -32.565 -3.445 -3.595 1.00 91.88 223 LEU A CA 1
ATOM 1693 C C . LEU A 1 223 ? -33.504 -4.316 -2.760 1.00 91.88 223 LEU A C 1
ATOM 1695 O O . LEU A 1 223 ? -34.542 -3.836 -2.319 1.00 91.88 223 LEU A O 1
ATOM 1699 N N . ALA A 1 224 ? -33.117 -5.558 -2.462 1.00 91.50 224 ALA A N 1
ATOM 1700 C CA . ALA A 1 224 ? -33.911 -6.452 -1.621 1.00 91.50 224 ALA A CA 1
ATOM 1701 C C . ALA A 1 224 ? -34.139 -5.881 -0.207 1.00 91.50 224 ALA A C 1
ATOM 1703 O O . ALA A 1 224 ? -35.242 -5.982 0.332 1.00 91.50 224 ALA A O 1
ATOM 1704 N N . ALA A 1 225 ? -33.122 -5.244 0.384 1.00 89.94 225 ALA A N 1
ATOM 1705 C CA . ALA A 1 225 ? -33.260 -4.565 1.670 1.00 89.94 225 ALA A CA 1
ATOM 1706 C C . ALA A 1 225 ? -34.231 -3.372 1.590 1.00 89.94 225 ALA A C 1
ATOM 1708 O O . ALA A 1 225 ? -35.100 -3.240 2.449 1.00 89.94 225 ALA A O 1
ATOM 1709 N N . ILE A 1 226 ? -34.143 -2.558 0.534 1.00 89.44 226 ILE A N 1
ATOM 1710 C CA . ILE A 1 226 ? -35.048 -1.423 0.304 1.00 89.44 226 ILE A CA 1
ATOM 1711 C C . ILE A 1 226 ? -36.490 -1.913 0.116 1.00 89.44 226 ILE A C 1
ATOM 1713 O O . ILE A 1 226 ? -37.388 -1.395 0.772 1.00 89.44 226 ILE A O 1
ATOM 1717 N N . VAL A 1 227 ? -36.722 -2.956 -0.693 1.00 92.00 227 VAL A N 1
ATOM 1718 C CA . VAL A 1 227 ? -38.057 -3.563 -0.863 1.00 92.00 227 VAL A CA 1
ATOM 1719 C C . VAL A 1 227 ? -38.630 -3.995 0.485 1.00 92.00 227 VAL A C 1
ATOM 1721 O O . VAL A 1 227 ? -39.783 -3.697 0.783 1.00 92.00 227 VAL A O 1
ATOM 1724 N N . LYS A 1 228 ? -37.826 -4.679 1.308 1.00 91.12 228 LYS A N 1
ATOM 1725 C CA . LYS A 1 228 ? -38.271 -5.217 2.598 1.00 91.12 228 LYS A CA 1
ATOM 1726 C C 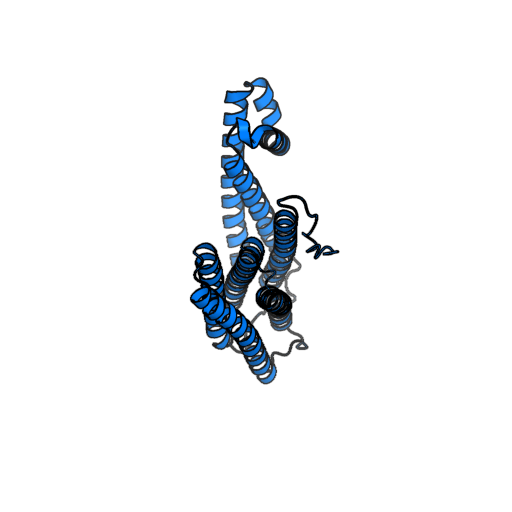. LYS A 1 228 ? -38.643 -4.126 3.605 1.00 91.12 228 LYS A C 1
ATOM 1728 O O . LYS A 1 228 ? -39.575 -4.320 4.377 1.00 91.12 228 LYS A O 1
ATOM 1733 N N . HIS A 1 229 ? -37.893 -3.027 3.639 1.00 89.62 229 HIS A N 1
ATOM 1734 C CA . HIS A 1 229 ? -38.050 -1.993 4.664 1.00 89.62 229 HIS A CA 1
ATOM 1735 C C . HIS A 1 229 ? -38.925 -0.816 4.231 1.00 89.62 229 HIS A C 1
ATOM 1737 O O . HIS A 1 229 ? -39.505 -0.151 5.083 1.00 89.62 229 HIS A O 1
ATOM 1743 N N . GLU A 1 230 ? -39.015 -0.543 2.932 1.00 87.38 230 GLU A N 1
ATOM 1744 C CA . GLU A 1 230 ? -39.660 0.666 2.415 1.00 87.38 230 GLU A CA 1
ATOM 1745 C C . GLU A 1 230 ? -40.712 0.374 1.337 1.00 87.38 230 GLU A C 1
ATOM 1747 O O . GLU A 1 230 ? -41.539 1.230 1.039 1.00 87.38 230 GLU A O 1
ATOM 1752 N N . GLY A 1 231 ? -40.736 -0.840 0.785 1.00 88.38 231 GLY A N 1
ATOM 1753 C CA . GLY A 1 231 ? -41.685 -1.251 -0.245 1.00 88.38 231 GLY A CA 1
ATOM 1754 C C . GLY A 1 231 ? -41.161 -1.087 -1.675 1.00 88.38 231 GLY A C 1
ATOM 1755 O O . GLY A 1 231 ? -40.115 -0.492 -1.944 1.00 88.38 231 GLY A O 1
ATOM 1756 N N . ILE A 1 232 ? -41.909 -1.653 -2.624 1.00 88.00 232 ILE A N 1
ATOM 1757 C CA . ILE A 1 232 ? -41.478 -1.825 -4.023 1.00 88.00 232 ILE A CA 1
ATOM 1758 C C . ILE A 1 232 ? -41.311 -0.486 -4.755 1.00 88.00 232 ILE A C 1
ATOM 1760 O O . ILE A 1 232 ? -40.373 -0.340 -5.536 1.00 88.00 232 ILE A O 1
ATOM 1764 N N . ALA A 1 233 ? -42.155 0.512 -4.475 1.00 85.88 233 ALA A N 1
ATOM 1765 C CA . ALA A 1 233 ? -42.092 1.816 -5.141 1.00 85.88 233 ALA A CA 1
ATOM 1766 C C . ALA A 1 233 ? -40.711 2.485 -4.999 1.00 85.88 233 ALA A C 1
ATOM 1768 O O . ALA A 1 233 ? -40.171 3.020 -5.965 1.00 85.88 233 ALA A O 1
ATOM 1769 N N . TYR A 1 234 ? -40.086 2.391 -3.821 1.00 82.62 234 TYR A N 1
ATOM 1770 C CA . TYR A 1 234 ? -38.749 2.948 -3.596 1.00 82.62 234 TYR A CA 1
ATOM 1771 C C . TYR A 1 234 ? -37.629 2.090 -4.186 1.00 82.62 234 TYR A C 1
ATOM 1773 O O . TYR A 1 234 ? -36.582 2.622 -4.558 1.00 82.62 234 TYR A O 1
ATOM 1781 N N . ALA A 1 235 ? -37.848 0.784 -4.332 1.00 81.06 235 ALA A N 1
ATOM 1782 C CA . ALA A 1 235 ? -36.902 -0.096 -5.005 1.00 81.06 235 ALA A CA 1
ATOM 1783 C C . ALA A 1 235 ? -36.809 0.188 -6.511 1.00 81.06 235 ALA A C 1
ATOM 1785 O O . ALA A 1 235 ? -35.722 0.087 -7.071 1.00 81.06 235 ALA A O 1
ATOM 1786 N N . VAL A 1 236 ? -37.906 0.623 -7.146 1.00 86.06 236 VAL A N 1
ATOM 1787 C CA . VAL A 1 236 ? -37.898 1.065 -8.553 1.00 86.06 236 VAL A CA 1
ATOM 1788 C C . VAL A 1 236 ? -36.967 2.265 -8.742 1.00 86.06 236 VAL A C 1
ATOM 1790 O O . VAL A 1 236 ? -36.153 2.273 -9.658 1.00 86.06 236 VAL A O 1
ATOM 1793 N N . ILE A 1 237 ? -37.003 3.245 -7.835 1.00 85.38 237 ILE A N 1
ATOM 1794 C CA . ILE A 1 237 ? -36.071 4.389 -7.862 1.00 85.38 237 ILE A CA 1
ATOM 1795 C C . ILE A 1 237 ? -34.630 3.917 -7.580 1.00 85.38 237 ILE A C 1
ATOM 1797 O O . ILE A 1 237 ? -33.667 4.402 -8.175 1.00 85.38 237 ILE A O 1
ATOM 1801 N N . GLY A 1 238 ? -34.479 2.915 -6.711 1.00 82.12 238 GLY A N 1
ATOM 1802 C CA . GLY A 1 238 ? -33.211 2.240 -6.433 1.00 82.12 238 GLY A CA 1
ATOM 1803 C C . GLY A 1 238 ? -32.629 1.445 -7.610 1.00 82.12 238 GLY A C 1
ATOM 1804 O O . GLY A 1 238 ? -31.494 0.967 -7.506 1.00 82.12 238 GLY A O 1
ATOM 1805 N N . LEU A 1 239 ? -33.344 1.311 -8.737 1.00 88.25 239 LEU A N 1
ATOM 1806 C CA . LEU A 1 239 ? -32.768 0.724 -9.949 1.00 88.25 239 LEU A CA 1
ATOM 1807 C C . LEU A 1 239 ? -31.570 1.533 -10.465 1.00 88.25 239 LEU A C 1
ATOM 1809 O O . LEU A 1 239 ? -30.718 1.000 -11.167 1.00 88.25 239 LEU A O 1
ATOM 1813 N N . ILE A 1 240 ? -31.466 2.806 -10.082 1.00 90.38 240 ILE A N 1
ATOM 1814 C CA . ILE A 1 240 ? -30.246 3.585 -10.266 1.00 90.38 240 ILE A CA 1
ATOM 1815 C C . ILE A 1 240 ? -29.288 3.235 -9.112 1.00 90.38 240 ILE A C 1
ATOM 1817 O O . ILE A 1 240 ? -29.570 3.601 -7.963 1.00 90.38 240 ILE A O 1
ATOM 1821 N N . PRO A 1 241 ? -28.134 2.583 -9.374 1.00 88.38 241 PRO A N 1
ATOM 1822 C CA . PRO A 1 241 ? -27.256 2.069 -8.319 1.00 88.38 241 PRO A CA 1
ATOM 1823 C C . PRO A 1 241 ? -26.794 3.141 -7.326 1.00 88.38 241 PRO A C 1
ATOM 1825 O O . PRO A 1 241 ? -26.710 2.881 -6.128 1.00 88.38 241 PRO A O 1
ATOM 1828 N N . PHE A 1 242 ? -26.551 4.365 -7.804 1.00 87.50 242 PHE A N 1
ATOM 1829 C CA . PHE A 1 242 ? -26.168 5.496 -6.958 1.00 87.50 242 PHE A CA 1
ATOM 1830 C C . PHE A 1 242 ? -27.265 5.888 -5.956 1.00 87.50 242 PHE A C 1
ATOM 1832 O O . PHE A 1 242 ? -26.979 6.109 -4.780 1.00 87.50 242 PHE A O 1
ATOM 1839 N N . ILE A 1 243 ? -28.530 5.914 -6.392 1.00 88.75 243 ILE A N 1
ATOM 1840 C CA . ILE A 1 243 ? -29.660 6.242 -5.514 1.00 88.75 243 ILE A CA 1
ATOM 1841 C C . ILE A 1 243 ? -29.863 5.129 -4.486 1.00 88.75 243 ILE A C 1
ATOM 1843 O O . ILE A 1 243 ? -30.011 5.415 -3.296 1.00 88.75 243 ILE A O 1
ATOM 1847 N N . ALA A 1 244 ? -29.805 3.863 -4.915 1.00 88.62 244 ALA A N 1
ATOM 1848 C CA . ALA A 1 244 ? -29.857 2.730 -3.994 1.00 88.62 244 ALA A CA 1
ATOM 1849 C C . ALA A 1 244 ? -28.722 2.776 -2.966 1.00 88.62 244 ALA A C 1
ATOM 1851 O O . ALA A 1 244 ? -28.973 2.519 -1.791 1.00 88.62 244 ALA A O 1
ATOM 1852 N N . PHE A 1 245 ? -27.504 3.146 -3.370 1.00 89.38 245 PHE A N 1
ATOM 1853 C CA . PHE A 1 245 ? -26.378 3.290 -2.454 1.00 89.38 245 PHE A CA 1
ATOM 1854 C C . PHE A 1 245 ? -26.617 4.390 -1.417 1.00 89.38 245 PHE A C 1
ATOM 1856 O O . PHE A 1 245 ? -26.527 4.109 -0.225 1.00 89.38 245 PHE A O 1
ATOM 1863 N N . LEU A 1 246 ? -26.953 5.617 -1.838 1.00 89.12 246 LEU A N 1
ATOM 1864 C CA . LEU A 1 246 ? -27.192 6.737 -0.915 1.00 89.12 246 LEU A CA 1
ATOM 1865 C C . LEU A 1 246 ? -28.294 6.410 0.088 1.00 89.12 246 LEU A C 1
ATOM 1867 O O . LEU A 1 246 ? -28.155 6.645 1.287 1.00 89.12 246 LEU A O 1
ATOM 1871 N N . ARG A 1 247 ? -29.379 5.815 -0.400 1.00 88.62 247 ARG A N 1
ATOM 1872 C CA . ARG A 1 247 ? -30.516 5.440 0.433 1.00 88.62 247 ARG A CA 1
ATOM 1873 C C . ARG A 1 247 ? -30.157 4.330 1.412 1.00 88.62 247 ARG A C 1
ATOM 1875 O O . ARG A 1 247 ? -30.417 4.452 2.609 1.00 88.62 247 ARG A O 1
ATOM 1882 N N . ALA A 1 248 ? -29.479 3.294 0.922 1.00 86.94 248 ALA A N 1
ATOM 1883 C CA . ALA A 1 248 ? -28.977 2.221 1.761 1.00 86.94 248 ALA A CA 1
ATOM 1884 C C . ALA A 1 248 ? -27.966 2.722 2.805 1.00 86.94 248 ALA A C 1
ATOM 1886 O O . ALA A 1 248 ? -27.936 2.208 3.920 1.00 86.94 248 ALA A O 1
ATOM 1887 N N . PHE A 1 249 ? -27.170 3.736 2.463 1.00 89.00 249 PHE A N 1
ATOM 1888 C CA . PHE A 1 249 ? -26.181 4.359 3.333 1.00 89.00 249 PHE A CA 1
ATOM 1889 C C . PHE A 1 249 ? -26.814 5.191 4.450 1.00 89.00 249 PHE A C 1
ATOM 1891 O O . PHE A 1 249 ? -26.455 5.005 5.612 1.00 89.00 249 PHE A O 1
ATOM 1898 N N . MET A 1 250 ? -27.791 6.046 4.129 1.00 88.94 250 MET A N 1
ATOM 1899 C CA . MET A 1 250 ? -28.489 6.873 5.125 1.00 88.94 250 MET A CA 1
ATOM 1900 C C . MET A 1 250 ? -29.167 6.035 6.215 1.00 88.94 250 MET A C 1
ATOM 1902 O O . MET A 1 250 ? -29.258 6.472 7.356 1.00 88.94 250 MET A O 1
ATOM 1906 N N . ARG A 1 251 ? -29.602 4.817 5.877 1.00 87.25 251 ARG A N 1
ATOM 1907 C CA . ARG A 1 251 ? -30.293 3.893 6.791 1.00 87.25 251 ARG A CA 1
ATOM 1908 C C . ARG A 1 251 ? -29.506 2.594 7.002 1.00 87.25 251 ARG A C 1
ATOM 1910 O O . ARG A 1 251 ? -30.074 1.526 7.233 1.00 87.25 251 ARG A O 1
ATOM 1917 N N . ALA A 1 252 ? -28.175 2.669 6.912 1.00 84.19 252 ALA A N 1
ATOM 1918 C CA . ALA A 1 252 ? -27.304 1.492 6.924 1.00 84.19 252 ALA A CA 1
ATOM 1919 C C . ALA A 1 252 ? -27.404 0.663 8.213 1.00 84.19 252 ALA A C 1
ATOM 1921 O O . ALA A 1 252 ? -27.209 -0.555 8.160 1.00 84.19 252 ALA A O 1
ATOM 1922 N N . ASP A 1 253 ? -27.692 1.304 9.350 1.00 86.88 253 ASP A N 1
ATOM 1923 C CA . ASP A 1 253 ? -27.905 0.633 10.637 1.00 86.88 253 ASP A CA 1
ATOM 1924 C C . ASP A 1 253 ? -29.239 -0.109 10.682 1.00 86.88 253 ASP A C 1
ATOM 1926 O O . ASP A 1 253 ? -29.270 -1.295 11.012 1.00 86.88 253 ASP A O 1
ATOM 1930 N N . GLU A 1 254 ? -30.319 0.560 10.274 1.00 87.88 254 GLU A N 1
ATOM 1931 C CA . GLU A 1 254 ? -31.678 0.009 10.264 1.00 87.88 254 GLU A CA 1
ATOM 1932 C C . GLU A 1 254 ? -31.772 -1.229 9.364 1.00 87.88 254 GLU A C 1
ATOM 1934 O O . GLU A 1 254 ? -32.323 -2.257 9.758 1.00 87.88 254 GLU A O 1
ATOM 1939 N N . MET A 1 255 ? -31.157 -1.170 8.180 1.00 85.81 255 MET A N 1
ATOM 1940 C CA . MET A 1 255 ? -31.149 -2.281 7.224 1.00 85.81 255 MET A CA 1
ATOM 1941 C C . MET A 1 255 ? -30.016 -3.292 7.460 1.00 85.81 255 MET A C 1
ATOM 1943 O O . MET A 1 255 ? -29.915 -4.277 6.731 1.00 85.81 255 MET A O 1
ATOM 1947 N N . ARG A 1 256 ? -29.137 -3.072 8.452 1.00 88.75 256 ARG A N 1
ATOM 1948 C CA . ARG A 1 256 ? -27.931 -3.890 8.710 1.00 88.75 256 ARG A CA 1
ATOM 1949 C C . ARG A 1 256 ? -27.018 -4.038 7.478 1.00 88.75 256 ARG A C 1
ATOM 1951 O O . ARG A 1 256 ? -26.389 -5.076 7.266 1.00 88.75 256 ARG A O 1
ATOM 1958 N N . MET A 1 257 ? -26.901 -2.976 6.678 1.00 88.69 257 MET A N 1
ATOM 1959 C CA . MET A 1 257 ? -26.230 -2.985 5.370 1.00 88.69 257 MET A CA 1
ATOM 1960 C C . MET A 1 257 ? -24.798 -2.448 5.372 1.00 88.69 257 MET A C 1
ATOM 1962 O O . MET A 1 257 ? -24.134 -2.529 4.339 1.00 88.69 257 MET A O 1
ATOM 1966 N N . ARG A 1 258 ? -24.267 -1.969 6.508 1.00 88.12 258 ARG A N 1
ATOM 1967 C CA . ARG A 1 258 ? -22.911 -1.380 6.593 1.00 88.12 258 ARG A CA 1
ATOM 1968 C C . ARG A 1 258 ? -21.828 -2.208 5.895 1.00 88.12 258 ARG A C 1
ATOM 1970 O O . ARG A 1 258 ? -21.060 -1.678 5.098 1.00 88.12 258 ARG A O 1
ATOM 1977 N N . ARG A 1 259 ? -21.780 -3.518 6.161 1.00 90.31 259 ARG A N 1
ATOM 1978 C CA . ARG A 1 259 ? -20.786 -4.416 5.551 1.00 90.31 259 ARG A CA 1
ATOM 1979 C C . ARG A 1 259 ? -21.005 -4.577 4.046 1.00 90.31 259 ARG A C 1
ATOM 1981 O O . ARG A 1 259 ? -20.035 -4.580 3.299 1.00 90.31 259 ARG A O 1
ATOM 1988 N N . ASN A 1 260 ? -22.255 -4.706 3.600 1.00 91.75 260 ASN A N 1
ATOM 1989 C CA . ASN A 1 260 ? -22.561 -4.830 2.174 1.00 91.75 260 ASN A CA 1
ATOM 1990 C C . ASN A 1 260 ? -22.205 -3.550 1.412 1.00 91.75 260 ASN A C 1
ATOM 1992 O O . ASN A 1 260 ? -21.678 -3.640 0.316 1.00 91.75 260 ASN A O 1
ATOM 1996 N N . LEU A 1 261 ? -22.434 -2.374 2.002 1.00 90.88 261 LEU A N 1
ATOM 1997 C CA . LEU A 1 261 ? -22.067 -1.086 1.407 1.00 90.88 261 LEU A CA 1
ATOM 1998 C C . LEU A 1 261 ? -20.554 -0.897 1.302 1.00 90.88 261 LEU A C 1
ATOM 2000 O O . LEU A 1 261 ? -20.075 -0.389 0.294 1.00 90.88 261 LEU A O 1
ATOM 2004 N N . ALA A 1 262 ? -19.796 -1.344 2.307 1.00 90.75 262 ALA A N 1
ATOM 2005 C CA . ALA A 1 262 ? -18.338 -1.341 2.231 1.00 90.75 262 ALA A CA 1
ATOM 2006 C C . ALA A 1 262 ? -17.835 -2.234 1.083 1.00 90.75 262 ALA A C 1
ATOM 2008 O O . ALA A 1 262 ? -16.999 -1.804 0.291 1.00 90.75 262 ALA A O 1
ATOM 2009 N N . TRP A 1 263 ? -18.392 -3.444 0.946 1.00 93.75 263 TRP A N 1
ATOM 2010 C CA . TRP A 1 263 ? -18.076 -4.331 -0.177 1.00 93.75 263 TRP A CA 1
ATOM 2011 C C . TRP A 1 263 ? -18.512 -3.759 -1.519 1.00 93.75 263 TRP A C 1
ATOM 2013 O O . TRP A 1 263 ? -17.763 -3.850 -2.483 1.00 93.75 263 TRP A O 1
ATOM 2023 N N . TRP A 1 264 ? -19.681 -3.126 -1.578 1.00 94.12 264 TRP A N 1
ATOM 2024 C CA . TRP A 1 264 ? -20.153 -2.438 -2.771 1.00 94.12 264 TRP A CA 1
ATOM 2025 C C . TRP A 1 264 ? -19.130 -1.397 -3.228 1.00 94.12 264 TRP A C 1
ATOM 2027 O O . TRP A 1 264 ? -18.658 -1.460 -4.363 1.00 94.12 264 TRP A O 1
ATOM 2037 N N . ALA A 1 265 ? -18.751 -0.472 -2.342 1.00 91.75 265 ALA A N 1
ATOM 2038 C CA . ALA A 1 265 ? -17.787 0.577 -2.656 1.00 91.75 265 ALA A CA 1
ATOM 2039 C C . ALA A 1 265 ? -16.434 -0.004 -3.098 1.00 91.75 265 ALA A C 1
ATOM 2041 O O . ALA A 1 265 ? -15.857 0.469 -4.074 1.00 91.75 265 ALA A O 1
ATOM 2042 N N . PHE A 1 266 ? -15.964 -1.062 -2.429 1.00 94.19 266 PHE A N 1
ATOM 2043 C CA . PHE A 1 266 ? -14.734 -1.762 -2.794 1.00 94.19 266 PHE A CA 1
ATOM 2044 C C . PHE A 1 266 ? -14.792 -2.356 -4.208 1.00 94.19 266 PHE A C 1
ATOM 2046 O O . PHE A 1 266 ? -13.912 -2.078 -5.019 1.00 94.19 266 PHE A O 1
ATOM 2053 N N . TRP A 1 267 ? -15.827 -3.141 -4.527 1.00 96.31 267 TRP A N 1
ATOM 2054 C CA . TRP A 1 267 ? -15.957 -3.784 -5.838 1.00 96.31 267 TRP A CA 1
ATOM 2055 C C . TRP A 1 267 ? -16.133 -2.768 -6.964 1.00 96.31 267 TRP A C 1
ATOM 2057 O O . TRP A 1 267 ? -15.553 -2.938 -8.034 1.00 96.31 267 TRP A O 1
ATOM 2067 N N . PHE A 1 268 ? -16.869 -1.684 -6.709 1.00 94.81 268 PHE A N 1
ATOM 2068 C CA . PHE A 1 268 ? -16.996 -0.582 -7.659 1.00 94.81 268 PHE A CA 1
ATOM 2069 C C . PHE A 1 268 ? -15.647 0.092 -7.933 1.00 94.81 268 PHE A C 1
ATOM 2071 O O . PHE A 1 268 ? -15.257 0.247 -9.088 1.00 94.81 268 PHE A O 1
ATOM 2078 N N . ALA A 1 269 ? -14.910 0.446 -6.875 1.00 93.25 269 ALA A N 1
ATOM 2079 C CA . ALA A 1 269 ? -13.597 1.069 -6.998 1.00 93.25 269 ALA A CA 1
ATOM 2080 C C . ALA A 1 269 ? -12.596 0.153 -7.717 1.00 93.25 269 ALA A C 1
ATOM 2082 O O . ALA A 1 269 ? -11.849 0.622 -8.572 1.00 93.25 269 ALA A O 1
ATOM 2083 N N . LEU A 1 270 ? -12.613 -1.151 -7.421 1.00 95.25 270 LEU A N 1
ATOM 2084 C CA . LEU A 1 270 ? -11.759 -2.135 -8.084 1.00 95.25 270 LEU A CA 1
ATOM 2085 C C . LEU A 1 270 ? -12.084 -2.256 -9.579 1.00 95.25 270 LEU A C 1
ATOM 2087 O O . LEU A 1 270 ? -11.167 -2.235 -10.396 1.00 95.25 270 LEU A O 1
ATOM 2091 N N . ALA A 1 271 ? -13.371 -2.342 -9.938 1.00 95.62 271 ALA A N 1
ATOM 2092 C CA . ALA A 1 271 ? -13.806 -2.413 -11.332 1.00 95.62 271 ALA A CA 1
ATOM 2093 C C . ALA A 1 271 ? -13.370 -1.169 -12.123 1.00 95.62 271 ALA A C 1
ATOM 2095 O O . ALA A 1 271 ? -12.847 -1.297 -13.228 1.00 95.62 271 ALA A O 1
ATOM 2096 N N . LEU A 1 272 ? -13.523 0.026 -11.541 1.00 94.38 272 LEU A N 1
ATOM 2097 C CA . LEU A 1 272 ? -13.075 1.273 -12.163 1.00 94.38 272 LEU A CA 1
ATOM 2098 C C . LEU A 1 272 ? -11.552 1.340 -12.302 1.00 94.38 272 LEU A C 1
ATOM 2100 O O . LEU A 1 272 ? -11.059 1.645 -13.385 1.00 94.38 272 LEU A O 1
ATOM 2104 N N . ALA A 1 273 ? -10.805 1.048 -11.237 1.00 94.69 273 ALA A N 1
ATOM 2105 C CA . ALA A 1 273 ? -9.347 1.127 -11.247 1.00 94.69 273 ALA A CA 1
ATOM 2106 C C . ALA A 1 273 ? -8.733 0.152 -12.264 1.00 94.69 273 ALA A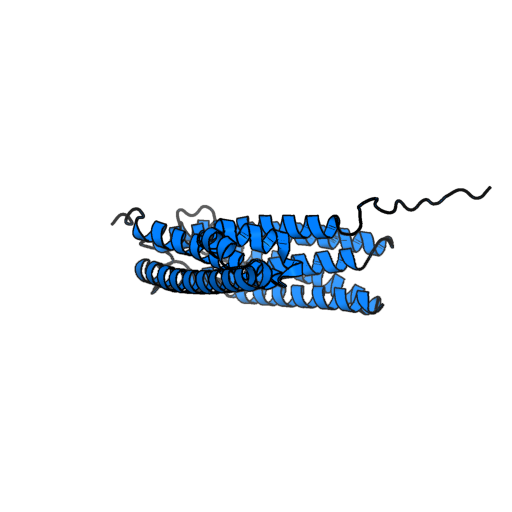 C 1
ATOM 2108 O O . ALA A 1 273 ? -7.955 0.557 -13.125 1.00 94.69 273 ALA A O 1
ATOM 2109 N N . VAL A 1 274 ? -9.121 -1.124 -12.209 1.00 96.12 274 VAL A N 1
ATOM 2110 C CA . VAL A 1 274 ? -8.556 -2.165 -13.080 1.00 96.12 274 VAL A CA 1
ATOM 2111 C C . VAL A 1 274 ? -9.076 -2.042 -14.513 1.00 96.12 274 VAL A C 1
ATOM 2113 O O . VAL A 1 274 ? -8.309 -2.214 -15.460 1.00 96.12 274 VAL A O 1
ATOM 2116 N N . GLY A 1 275 ? -10.349 -1.675 -14.695 1.00 95.19 275 GLY A N 1
ATOM 2117 C CA . GLY A 1 275 ? -10.918 -1.397 -16.013 1.00 95.19 275 GLY A CA 1
ATOM 2118 C C . GLY A 1 275 ? -10.218 -0.231 -16.708 1.00 95.19 275 GLY A C 1
ATOM 2119 O O . GLY A 1 275 ? -9.906 -0.331 -17.891 1.00 95.19 275 GLY A O 1
ATOM 2120 N N . SER A 1 276 ? -9.884 0.830 -15.966 1.00 95.19 276 SER A N 1
ATOM 2121 C CA . SER A 1 276 ? -9.148 1.978 -16.512 1.00 95.19 276 SER A CA 1
ATOM 2122 C C . SER A 1 276 ? -7.735 1.598 -16.956 1.00 95.19 276 SER A C 1
ATOM 2124 O O . SER A 1 276 ? -7.301 2.038 -18.016 1.00 95.19 276 SER A O 1
ATOM 2126 N N . VAL A 1 277 ? -7.035 0.741 -16.199 1.00 96.12 277 VAL A N 1
ATOM 2127 C CA . VAL A 1 277 ? -5.725 0.197 -16.604 1.00 96.12 277 VAL A CA 1
ATOM 2128 C C . VAL A 1 277 ? -5.848 -0.611 -17.898 1.00 96.12 277 VAL A C 1
ATOM 2130 O O . VAL A 1 277 ? -5.094 -0.374 -18.838 1.00 96.12 277 VAL A O 1
ATOM 2133 N N . GLY A 1 278 ? -6.824 -1.522 -17.976 1.00 94.38 278 GLY A N 1
ATOM 2134 C CA . GLY A 1 278 ? -7.058 -2.341 -19.168 1.00 94.38 278 GLY A CA 1
ATOM 2135 C C . GLY A 1 278 ? -7.352 -1.501 -20.414 1.00 94.38 278 GLY A C 1
ATOM 2136 O O . GLY A 1 278 ? -6.734 -1.713 -21.454 1.00 94.38 278 GLY A O 1
ATOM 2137 N N . LEU A 1 279 ? -8.232 -0.501 -20.288 1.00 94.69 279 LEU A N 1
ATOM 2138 C CA . LEU A 1 279 ? -8.542 0.445 -21.364 1.00 94.69 279 LEU A CA 1
ATOM 2139 C C . LEU A 1 279 ? -7.313 1.253 -21.791 1.00 94.69 279 LEU A C 1
ATOM 2141 O O . LEU A 1 279 ? -7.059 1.392 -22.985 1.00 94.69 279 LEU A O 1
ATOM 2145 N N . ALA A 1 280 ? -6.540 1.763 -20.830 1.00 94.50 280 ALA A N 1
ATOM 2146 C CA . ALA A 1 280 ? -5.359 2.569 -21.113 1.00 94.50 280 ALA A CA 1
ATOM 2147 C C . ALA A 1 280 ? -4.271 1.774 -21.846 1.00 94.50 280 ALA A C 1
ATOM 2149 O O . ALA A 1 280 ? -3.612 2.321 -22.724 1.00 94.50 280 ALA A O 1
ATOM 2150 N N . ILE A 1 281 ? -4.085 0.491 -21.528 1.00 93.19 281 ILE A N 1
ATOM 2151 C CA . ILE A 1 281 ? -3.143 -0.364 -22.261 1.00 93.19 281 ILE A CA 1
ATOM 2152 C C . ILE A 1 281 ? -3.695 -0.689 -23.654 1.00 93.19 281 ILE A C 1
ATOM 2154 O O . ILE A 1 281 ? -2.979 -0.549 -24.637 1.00 93.19 281 ILE A O 1
ATOM 2158 N N . GLN A 1 282 ? -4.971 -1.078 -23.750 1.00 92.62 282 GLN A N 1
ATOM 2159 C CA . GLN A 1 282 ? -5.591 -1.522 -25.003 1.00 92.62 282 GLN A CA 1
ATOM 2160 C C . GLN A 1 282 ? -5.673 -0.424 -26.073 1.00 92.62 282 GLN A C 1
ATOM 2162 O O . GLN A 1 282 ? -5.505 -0.713 -27.255 1.00 92.62 282 GLN A O 1
ATOM 2167 N N . PHE A 1 283 ? -5.951 0.815 -25.666 1.00 90.81 283 PHE A N 1
ATOM 2168 C CA . PHE A 1 283 ? -6.053 1.976 -26.558 1.00 90.81 283 PHE A CA 1
ATOM 2169 C C . PHE A 1 283 ? -4.857 2.927 -26.432 1.00 90.81 283 PHE A C 1
ATOM 2171 O O . PHE A 1 283 ? -4.901 4.056 -26.922 1.00 90.81 283 PHE A O 1
ATOM 2178 N N . GLY A 1 284 ? -3.805 2.493 -25.738 1.00 82.12 284 GLY A N 1
ATOM 2179 C CA . GLY A 1 284 ? -2.572 3.249 -25.599 1.00 82.12 284 GLY A CA 1
ATOM 2180 C C . GLY A 1 284 ? -1.816 3.365 -26.923 1.00 82.12 284 GLY A C 1
ATOM 2181 O O . GLY A 1 284 ? -2.082 2.609 -27.860 1.00 82.12 284 GLY A O 1
ATOM 2182 N N . PRO A 1 285 ? -0.856 4.298 -27.021 1.00 76.25 285 PRO A N 1
ATOM 2183 C CA . PRO A 1 285 ? 0.044 4.334 -28.163 1.00 76.25 285 PRO A CA 1
ATOM 2184 C C . PRO A 1 285 ? 0.776 2.991 -28.269 1.00 76.25 285 PRO A C 1
ATOM 2186 O O . PRO A 1 285 ? 1.308 2.495 -27.274 1.00 76.25 285 PRO A O 1
ATOM 2189 N N . ASN A 1 286 ? 0.799 2.406 -29.470 1.00 60.78 286 ASN A N 1
ATOM 2190 C CA . ASN A 1 286 ? 1.630 1.232 -29.727 1.00 60.78 286 ASN A CA 1
ATOM 2191 C C . ASN A 1 286 ? 3.091 1.594 -29.417 1.00 60.78 286 ASN A C 1
ATOM 2193 O O . ASN A 1 286 ? 3.512 2.704 -29.773 1.00 60.78 286 ASN A O 1
ATOM 2197 N N . PRO A 1 287 ? 3.866 0.706 -28.768 1.00 56.75 287 PRO A N 1
ATOM 2198 C CA . PRO A 1 287 ? 5.286 0.955 -28.587 1.00 56.75 287 PRO A CA 1
ATOM 2199 C C . PRO A 1 287 ? 5.919 1.216 -29.963 1.00 56.75 287 PRO A C 1
ATOM 2201 O O . PRO A 1 287 ? 5.554 0.534 -30.928 1.00 56.75 287 PRO A O 1
ATOM 2204 N N . PRO A 1 288 ? 6.806 2.220 -30.092 1.00 50.22 288 PRO A N 1
ATOM 2205 C CA . PRO A 1 288 ? 7.537 2.418 -31.335 1.00 50.22 288 PRO A CA 1
ATOM 2206 C C . PRO A 1 288 ? 8.284 1.123 -31.672 1.00 50.22 288 PRO A C 1
ATOM 2208 O O . PRO A 1 288 ? 8.871 0.507 -30.779 1.00 50.22 288 PRO A O 1
ATOM 2211 N N . ALA A 1 289 ? 8.169 0.710 -32.936 1.00 39.97 289 ALA A N 1
ATOM 2212 C CA . ALA A 1 289 ? 8.850 -0.458 -33.488 1.00 39.97 289 ALA A CA 1
ATOM 2213 C C . ALA A 1 289 ? 10.375 -0.337 -33.381 1.00 39.97 289 ALA A C 1
ATOM 2215 O O . ALA A 1 289 ? 10.882 0.809 -33.460 1.00 39.97 289 ALA A O 1
#

Secondary structure (DSSP, 8-state):
-----------PPTTHHHHHHHHHHHHHHHHHHHHHHHHHHHHHH-SSSSTTSPPPPTHHHHHHHHHHHHHHHHHHHHHHHHTT-HHHHHHHHHHHHHHHHHHHHHHHHHHHHHHHTT--TTSS-HHHHHHHHHHHHHHHHHHHHHHHHHHHHHHHHTT---HHHHHHHHHHHHHHHHHHHHHHHHHHHHT-TT--HHHHHHHHHHHHHHHHHHHHHHHHHHHHHHHHHH-HHHHHHTTSHHHHHHHHHHTTTTTT-HHHHHHHHHHHHHHHHHHHHHHHHHTSPPPP-